Protein AF-0000000084353287 (afdb_homodimer)

pLDDT: mean 93.61, std 6.9, range [62.97, 98.81]

Foldseek 3Di:
DAPLLVVVVLLVLLVVLQLVQQQPDDLCQQQAFDPPDPQGGVLSLLLVLLQLLQCLQVCQAVVHDRPRDDSVVDRGSVVSVVSVVVSNVSVVVSCVVCVPDQQDWGWGDDDVDPGIDIDGNVRSSVVSSVSVVVSVVVSCVSCVVVPDHGDDSPRDDPVRSVVVD/DAPLLVVVVLLVLLVVLQLVQQQPDDLCQQQAFDPPDPQGGVLSLLLVLLQLLQCLQVCQAVVHDRPRDDSVVDRGSVVSVVSVVVSNVSVVVSCVVCVPDQQDWGWGDDDVDPGIDIDGNVRSSVVSSVSVVVSVVVSCVSCVVVPDHGDDSPRDDPVRSVVVD

Structure (mmCIF, N/CA/C/O backbone):
data_AF-000000008435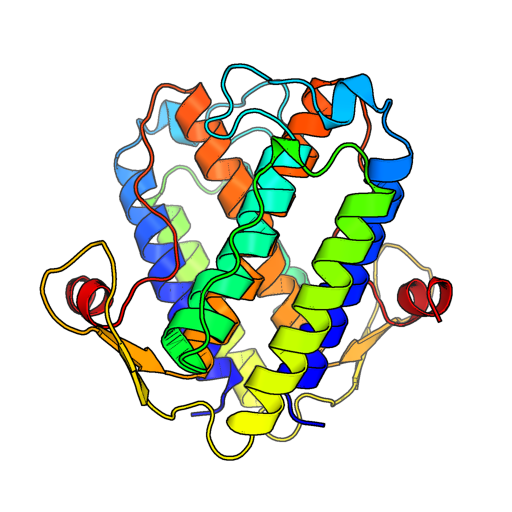3287-model_v1
#
loop_
_entity.id
_entity.type
_entity.pdbx_description
1 polymer 'Uncharacterized damage-inducible protein DinB (Forms a four-helix bundle)'
#
loop_
_atom_site.group_PDB
_atom_site.id
_atom_site.type_symbol
_atom_site.label_atom_id
_atom_site.label_alt_id
_atom_site.label_comp_id
_atom_site.label_asym_id
_atom_site.label_entity_id
_atom_site.label_seq_id
_atom_site.pdbx_PDB_ins_code
_atom_site.Cartn_x
_atom_site.Cartn_y
_atom_site.Cartn_z
_atom_site.occupancy
_atom_site.B_iso_or_equiv
_atom_site.auth_seq_id
_atom_site.auth_comp_id
_atom_site.auth_asym_id
_atom_site.auth_atom_id
_atom_site.pdbx_PDB_model_num
ATOM 1 N N . MET A 1 1 ? -18.188 -10.188 -10.68 1 81.06 1 MET A N 1
ATOM 2 C CA . MET A 1 1 ? -16.844 -10.148 -10.109 1 81.06 1 MET A CA 1
ATOM 3 C C . MET A 1 1 ? -16.875 -9.68 -8.656 1 81.06 1 MET A C 1
ATOM 5 O O . MET A 1 1 ? -17.578 -8.727 -8.328 1 81.06 1 MET A O 1
ATOM 9 N N . SER A 1 2 ? -16.141 -10.43 -7.891 1 92.69 2 SER A N 1
ATOM 10 C CA . SER A 1 2 ? -16.156 -10.094 -6.473 1 92.69 2 SER A CA 1
ATOM 11 C C . SER A 1 2 ? -15.453 -8.766 -6.215 1 92.69 2 SER A C 1
ATOM 13 O O . SER A 1 2 ? -14.719 -8.266 -7.07 1 92.69 2 SER A O 1
ATOM 15 N N . VAL A 1 3 ? -15.703 -8.148 -5.145 1 96.06 3 VAL A N 1
ATOM 16 C CA . VAL A 1 3 ? -15.133 -6.859 -4.758 1 96.06 3 VAL A CA 1
ATOM 17 C C . VAL A 1 3 ? -13.609 -6.953 -4.727 1 96.06 3 VAL A C 1
ATOM 19 O O . VAL A 1 3 ? -12.914 -6.035 -5.164 1 96.06 3 VAL A O 1
ATOM 22 N N . LEU A 1 4 ? -13.047 -8.055 -4.258 1 98.19 4 LEU A N 1
ATOM 23 C CA . LEU A 1 4 ? -11.594 -8.195 -4.16 1 98.19 4 LEU A CA 1
ATOM 24 C C . LEU A 1 4 ? -10.977 -8.367 -5.543 1 98.19 4 LEU A C 1
ATOM 26 O O . LEU A 1 4 ? -9.859 -7.906 -5.789 1 98.19 4 LEU A O 1
ATOM 30 N N . LYS A 1 5 ? -11.664 -9.062 -6.438 1 97.75 5 LYS A N 1
ATOM 31 C CA . LYS A 1 5 ? -11.172 -9.18 -7.805 1 97.75 5 LYS A CA 1
ATOM 32 C C . LYS A 1 5 ? -11.133 -7.816 -8.492 1 97.75 5 LYS A C 1
ATOM 34 O O . LYS A 1 5 ? -10.18 -7.504 -9.211 1 97.75 5 LYS A O 1
ATOM 39 N N . GLN A 1 6 ? -12.172 -7.043 -8.266 1 97.19 6 GLN A N 1
ATOM 40 C CA . GLN A 1 6 ? -12.195 -5.691 -8.82 1 97.19 6 GLN A CA 1
ATOM 41 C C . GLN A 1 6 ? -11.086 -4.832 -8.234 1 97.19 6 GLN A C 1
ATOM 43 O O . GLN A 1 6 ? -10.453 -4.047 -8.945 1 97.19 6 GLN A O 1
ATOM 48 N N . GLN A 1 7 ? -10.867 -4.965 -6.973 1 98.38 7 GLN A N 1
ATOM 49 C CA . GLN A 1 7 ? -9.805 -4.215 -6.316 1 98.38 7 GLN A CA 1
ATOM 50 C C . GLN A 1 7 ? -8.438 -4.605 -6.871 1 98.38 7 GLN A C 1
ATOM 52 O O . GLN A 1 7 ? -7.594 -3.738 -7.125 1 98.38 7 GLN A O 1
ATOM 57 N N . TYR A 1 8 ? -8.219 -5.906 -7.062 1 98.56 8 TYR A N 1
ATOM 58 C CA . TYR A 1 8 ? -6.934 -6.367 -7.574 1 98.56 8 TYR A CA 1
ATOM 59 C C . TYR A 1 8 ? -6.688 -5.848 -8.984 1 98.56 8 TYR A C 1
ATOM 61 O O . TYR A 1 8 ? -5.551 -5.559 -9.359 1 98.56 8 TYR A O 1
ATOM 69 N N . ARG A 1 9 ? -7.773 -5.719 -9.742 1 96.94 9 ARG A N 1
ATOM 70 C CA . ARG A 1 9 ? -7.633 -5.152 -11.078 1 96.94 9 ARG A CA 1
ATOM 71 C C . ARG A 1 9 ? -7.031 -3.752 -11.016 1 96.94 9 ARG A C 1
ATOM 73 O O . ARG A 1 9 ? -6.172 -3.406 -11.828 1 96.94 9 ARG A O 1
ATOM 80 N N . LEU A 1 10 ? -7.449 -2.945 -10.078 1 97.69 10 LEU A N 1
ATOM 81 C CA . LEU A 1 10 ? -6.891 -1.611 -9.891 1 97.69 10 LEU A CA 1
ATOM 82 C C . LEU A 1 10 ? -5.406 -1.687 -9.555 1 97.69 10 LEU A C 1
ATOM 84 O O . LEU A 1 10 ? -4.609 -0.896 -10.062 1 97.69 10 LEU A O 1
ATOM 88 N N . VAL A 1 11 ? -5.012 -2.635 -8.688 1 98.31 11 VAL A N 1
ATOM 89 C CA . VAL A 1 11 ? -3.6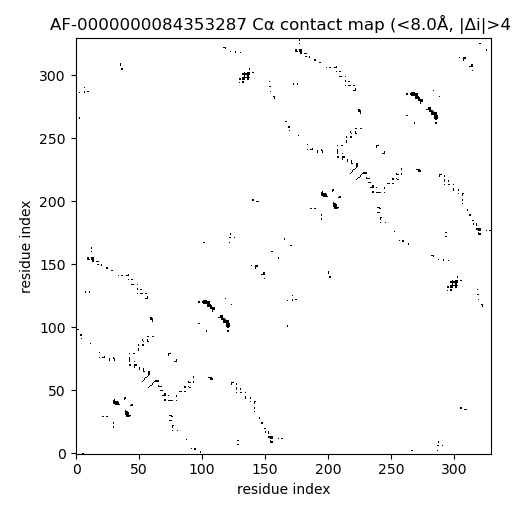21 -2.85 -8.305 1 98.31 11 VAL A CA 1
ATOM 90 C C . VAL A 1 11 ? -2.793 -3.207 -9.539 1 98.31 11 VAL A C 1
ATOM 92 O O . VAL A 1 11 ? -1.693 -2.68 -9.727 1 98.31 11 VAL A O 1
ATOM 95 N N . ARG A 1 12 ? -3.369 -4.055 -10.406 1 97.5 12 ARG A N 1
ATOM 96 C CA . ARG A 1 12 ? -2.666 -4.512 -11.602 1 97.5 12 ARG A CA 1
ATOM 97 C C . ARG A 1 12 ? -2.371 -3.348 -12.539 1 97.5 12 ARG A C 1
ATOM 99 O O . ARG A 1 12 ? -1.277 -3.258 -13.102 1 97.5 12 ARG A O 1
ATOM 106 N N . TYR A 1 13 ? -3.312 -2.475 -12.695 1 96.94 13 TYR A N 1
ATOM 107 C CA . TYR A 1 13 ? -3.113 -1.327 -13.578 1 96.94 13 TYR A CA 1
ATOM 108 C C . TYR A 1 13 ? -2.031 -0.404 -13.031 1 96.94 13 TYR A C 1
ATOM 110 O O . TYR A 1 13 ? -1.216 0.124 -13.789 1 96.94 13 TYR A O 1
ATOM 118 N N . THR A 1 14 ? -2.057 -0.194 -11.75 1 96.88 14 THR A N 1
ATOM 119 C CA . THR A 1 14 ? -1.048 0.652 -11.125 1 96.88 14 THR A CA 1
ATOM 120 C C . THR A 1 14 ? 0.338 0.025 -11.25 1 96.88 14 THR A C 1
ATOM 122 O O . THR A 1 14 ? 1.318 0.722 -11.523 1 96.88 14 THR A O 1
ATOM 125 N N . ARG A 1 15 ? 0.396 -1.31 -11.055 1 97.69 15 ARG A N 1
ATOM 126 C CA . ARG A 1 15 ? 1.657 -2.02 -11.234 1 97.69 15 ARG A CA 1
ATOM 127 C C . ARG A 1 15 ? 2.18 -1.848 -12.656 1 97.69 15 ARG A C 1
ATOM 129 O O . ARG A 1 15 ? 3.381 -1.665 -12.867 1 97.69 15 ARG A O 1
ATOM 136 N N . GLU A 1 16 ? 1.267 -1.954 -13.609 1 96.31 16 GLU A N 1
ATOM 137 C CA . GLU A 1 16 ? 1.672 -1.792 -15 1 96.31 16 GLU A CA 1
ATOM 138 C C . GLU A 1 16 ? 2.256 -0.403 -15.25 1 96.31 16 GLU A C 1
ATOM 140 O O . GLU A 1 16 ? 3.219 -0.253 -16 1 96.31 16 GLU A O 1
ATOM 145 N N . ASN A 1 17 ? 1.649 0.594 -14.664 1 96.25 17 ASN A N 1
ATOM 146 C CA . ASN A 1 17 ? 2.174 1.952 -14.758 1 96.25 17 ASN A CA 1
ATOM 147 C C . ASN A 1 17 ? 3.596 2.041 -14.203 1 96.25 17 ASN A C 1
ATOM 149 O O . ASN A 1 17 ? 4.465 2.664 -14.82 1 96.25 17 ASN A O 1
ATOM 153 N N . LEU A 1 18 ? 3.865 1.412 -13.078 1 97.62 18 LEU A N 1
ATOM 154 C CA . LEU A 1 18 ? 5.199 1.393 -12.484 1 97.62 18 LEU A CA 1
ATOM 155 C C . LEU A 1 18 ? 6.176 0.626 -13.367 1 97.62 18 LEU A C 1
ATOM 157 O O . LEU A 1 18 ? 7.312 1.058 -13.562 1 97.62 18 LEU A O 1
ATOM 161 N N . LEU A 1 19 ? 5.734 -0.526 -13.852 1 97.56 19 LEU A N 1
ATOM 162 C CA . LEU A 1 19 ? 6.586 -1.326 -14.719 1 97.56 19 LEU A CA 1
ATOM 163 C C . LEU A 1 19 ? 6.953 -0.554 -15.984 1 97.56 19 LEU A C 1
ATOM 165 O O . LEU A 1 19 ? 8.102 -0.592 -16.422 1 97.56 19 LEU A O 1
ATOM 169 N N . SER A 1 20 ? 5.973 0.156 -16.547 1 96.12 20 SER A N 1
ATOM 170 C CA . SER A 1 20 ? 6.227 0.986 -17.719 1 96.12 20 SER A CA 1
ATOM 171 C C . SER A 1 20 ? 7.262 2.062 -17.422 1 96.12 20 SER A C 1
ATOM 173 O O . SER A 1 20 ? 8.141 2.334 -18.25 1 96.12 20 SER A O 1
ATOM 175 N N . PHE A 1 21 ? 7.191 2.635 -16.328 1 97.31 21 PHE A N 1
ATOM 176 C CA . PHE A 1 21 ? 8.203 3.592 -15.906 1 97.31 21 PHE A CA 1
ATOM 177 C C . PHE A 1 21 ? 9.57 2.92 -15.781 1 97.31 21 PHE A C 1
ATOM 179 O O . PHE A 1 21 ? 10.57 3.439 -16.266 1 97.31 21 PHE A O 1
ATOM 186 N N . CYS A 1 22 ? 9.656 1.739 -15.133 1 97.81 22 CYS A N 1
ATOM 187 C CA . CYS A 1 22 ? 10.906 1.036 -14.898 1 97.81 22 CYS A CA 1
ATOM 188 C C . CYS A 1 22 ? 11.555 0.629 -16.219 1 97.81 22 CYS A C 1
ATOM 190 O O . CYS A 1 22 ? 12.773 0.47 -16.297 1 97.81 22 CYS A O 1
ATOM 192 N N . GLU A 1 23 ? 10.734 0.475 -17.266 1 97 23 GLU A N 1
ATOM 193 C CA . GLU A 1 23 ? 11.25 0.141 -18.578 1 97 23 GLU A CA 1
ATOM 194 C C . GLU A 1 23 ? 12.117 1.268 -19.141 1 97 23 GLU A C 1
ATOM 196 O O . GLU A 1 23 ? 12.938 1.046 -20.031 1 97 23 GLU A O 1
ATOM 201 N N . GLN A 1 24 ? 11.891 2.436 -18.594 1 96.75 24 GLN A N 1
ATOM 202 C CA . GLN A 1 24 ? 12.648 3.594 -19.062 1 96.75 24 GLN A CA 1
ATOM 203 C C . GLN A 1 24 ? 13.984 3.703 -18.344 1 96.75 24 GLN A C 1
ATOM 205 O O . GLN A 1 24 ? 14.844 4.5 -18.734 1 96.75 24 GLN A O 1
ATOM 210 N N . LEU A 1 25 ? 14.203 2.939 -17.328 1 97.44 25 LEU A N 1
ATOM 211 C CA . LEU A 1 25 ? 15.477 2.918 -16.625 1 97.44 25 LEU A CA 1
ATOM 212 C C . LEU A 1 25 ? 16.531 2.154 -17.422 1 97.44 25 LEU A C 1
ATOM 214 O O . LEU A 1 25 ? 16.203 1.17 -18.094 1 97.44 25 LEU A O 1
ATOM 218 N N . ALA A 1 26 ? 17.797 2.613 -17.281 1 97.56 26 ALA A N 1
ATOM 219 C CA . ALA A 1 26 ? 18.875 1.744 -17.766 1 97.56 26 ALA A CA 1
ATOM 220 C C . ALA A 1 26 ? 18.875 0.409 -17.031 1 97.56 26 ALA A C 1
ATOM 222 O O . ALA A 1 26 ? 18.625 0.363 -15.812 1 97.56 26 ALA A O 1
ATOM 223 N N . THR A 1 27 ? 19.047 -0.636 -17.781 1 95.88 27 THR A N 1
ATOM 224 C CA . THR A 1 27 ? 19.047 -1.968 -17.188 1 95.88 27 THR A CA 1
ATOM 225 C C . THR A 1 27 ? 20 -2.037 -16 1 95.88 27 THR A C 1
ATOM 227 O O . THR A 1 27 ? 19.688 -2.674 -14.992 1 95.88 27 THR A O 1
ATOM 230 N N . GLU A 1 28 ? 21.172 -1.405 -16.109 1 96.25 28 GLU A N 1
ATOM 231 C CA . GLU A 1 28 ? 22.156 -1.384 -15.047 1 96.25 28 GLU A CA 1
ATOM 232 C C . GLU A 1 28 ? 21.625 -0.696 -13.797 1 96.25 28 GLU A C 1
ATOM 234 O O . GLU A 1 28 ? 21.938 -1.097 -12.68 1 96.25 28 GLU A O 1
ATOM 239 N N . ASP A 1 29 ? 20.781 0.279 -13.961 1 97 29 ASP A N 1
ATOM 240 C CA . ASP A 1 29 ? 20.203 1.002 -12.836 1 97 29 ASP A CA 1
ATOM 241 C C . ASP A 1 29 ? 19.094 0.194 -12.18 1 97 29 ASP A C 1
ATOM 243 O O . ASP A 1 29 ? 18.922 0.225 -10.961 1 97 29 ASP A O 1
ATOM 247 N N . TYR A 1 30 ? 18.344 -0.544 -13.031 1 97.31 30 TYR A N 1
ATOM 248 C CA . TYR A 1 30 ? 17.266 -1.383 -12.531 1 97.31 30 TYR A CA 1
ATOM 249 C C . TYR A 1 30 ? 17.797 -2.473 -11.609 1 97.31 30 TYR A C 1
ATOM 251 O O . TYR A 1 30 ? 17.141 -2.854 -10.641 1 97.31 30 TYR A O 1
ATOM 259 N N . THR A 1 31 ? 19.031 -2.949 -11.867 1 95.75 31 THR A N 1
ATOM 260 C CA . THR A 1 31 ? 19.594 -4.062 -11.109 1 95.75 31 THR A CA 1
ATOM 261 C C . THR A 1 31 ? 20.688 -3.576 -10.156 1 95.75 31 THR A C 1
ATOM 263 O O . THR A 1 31 ? 21.297 -4.375 -9.445 1 95.75 31 THR A O 1
ATOM 266 N N . ARG A 1 32 ? 20.938 -2.285 -10.102 1 94.19 32 ARG A N 1
ATOM 267 C CA . ARG A 1 32 ? 22.031 -1.713 -9.312 1 94.19 32 ARG A CA 1
ATOM 268 C C . ARG A 1 32 ? 21.688 -1.729 -7.824 1 94.19 32 ARG A C 1
ATOM 270 O O . ARG A 1 32 ? 20.625 -1.263 -7.422 1 94.19 32 ARG A O 1
ATOM 277 N N . GLU A 1 33 ? 22.578 -2.287 -7.078 1 92.31 33 GLU A N 1
ATOM 278 C CA . GLU A 1 33 ? 22.406 -2.234 -5.633 1 92.31 33 GLU A CA 1
ATOM 279 C C . GLU A 1 33 ? 22.672 -0.832 -5.094 1 92.31 33 GLU A C 1
ATOM 281 O O . GLU A 1 33 ? 23.672 -0.2 -5.457 1 92.31 33 GLU A O 1
ATOM 286 N N . LEU A 1 34 ? 21.734 -0.314 -4.363 1 87.81 34 LEU A N 1
ATOM 287 C CA . LEU A 1 34 ? 21.875 0.995 -3.734 1 87.81 34 LEU A CA 1
ATOM 288 C C . LEU A 1 34 ? 22.078 0.857 -2.23 1 87.81 34 LEU A C 1
ATOM 290 O O . LEU A 1 34 ? 21.406 0.043 -1.582 1 87.81 34 LEU A O 1
ATOM 294 N N . ASN A 1 35 ? 23.031 1.51 -1.733 1 76.81 35 ASN A N 1
ATOM 295 C CA . ASN A 1 35 ? 23.297 1.511 -0.299 1 76.81 35 ASN A CA 1
ATOM 296 C C . ASN A 1 35 ? 22.25 2.328 0.464 1 76.81 35 ASN A C 1
ATOM 298 O O . ASN A 1 35 ? 21.734 3.316 -0.054 1 76.81 35 ASN A O 1
ATOM 302 N N . GLY A 1 36 ? 21.953 1.914 1.579 1 68.25 36 GLY A N 1
ATOM 303 C CA . GLY A 1 36 ? 21.078 2.689 2.439 1 68.25 36 GLY A CA 1
ATOM 304 C C . GLY A 1 36 ? 19.625 2.254 2.359 1 68.25 36 GLY A C 1
ATOM 305 O O . GLY A 1 36 ? 18.781 2.74 3.115 1 68.25 36 GLY A O 1
ATOM 306 N N . PHE A 1 37 ? 19.531 1.404 1.281 1 69.44 37 PHE A N 1
ATOM 307 C CA . PHE A 1 37 ? 18.188 0.845 1.198 1 69.44 37 PHE A CA 1
ATOM 308 C C . PHE A 1 37 ? 18.188 -0.612 1.644 1 69.44 37 PHE A C 1
ATOM 310 O O . PHE A 1 37 ? 19.203 -1.296 1.567 1 69.44 37 PHE A O 1
ATOM 317 N N . GLY A 1 38 ? 17.656 -1.049 2.576 1 63.59 38 GLY A N 1
ATOM 318 C CA . GLY A 1 38 ? 17.547 -2.385 3.137 1 63.59 38 GLY A CA 1
ATOM 319 C C . GLY A 1 38 ? 17.203 -3.441 2.102 1 63.59 38 GLY A C 1
ATOM 320 O O . GLY A 1 38 ? 17.219 -4.637 2.4 1 63.59 38 GLY A O 1
ATOM 321 N N . TRP A 1 39 ? 17.141 -3.057 0.802 1 72.38 39 TRP A N 1
ATOM 322 C CA . TRP A 1 39 ? 16.578 -4.07 -0.078 1 72.38 39 TRP A CA 1
ATOM 323 C C . TRP A 1 39 ? 17.453 -4.289 -1.303 1 72.38 39 TRP A C 1
ATOM 325 O O . TRP A 1 39 ? 17.125 -5.09 -2.182 1 72.38 39 TRP A O 1
ATOM 335 N N . GLY A 1 40 ? 18.547 -3.602 -1.367 1 86.88 40 GLY A N 1
ATOM 336 C CA . GLY A 1 40 ? 19.469 -3.812 -2.471 1 86.88 40 GLY A CA 1
ATOM 337 C C . GLY A 1 40 ? 19.141 -2.986 -3.697 1 86.88 40 GLY A C 1
ATOM 338 O O . GLY A 1 40 ? 19.5 -1.81 -3.775 1 86.88 40 GLY A O 1
ATOM 339 N N . SER A 1 41 ? 18.297 -3.596 -4.707 1 94.69 41 SER A N 1
ATOM 340 C CA . SER A 1 41 ? 18.016 -2.938 -5.977 1 94.69 41 SER A CA 1
ATOM 341 C C . SER A 1 41 ? 16.516 -2.875 -6.234 1 94.69 41 SER A C 1
ATOM 343 O O . SER A 1 41 ? 15.727 -3.533 -5.543 1 94.69 41 SER A O 1
ATOM 345 N N . ILE A 1 42 ? 16.172 -2.061 -7.211 1 96.69 42 ILE A N 1
ATOM 346 C CA . ILE A 1 42 ? 14.781 -1.996 -7.629 1 96.69 42 ILE A CA 1
ATOM 347 C C . ILE A 1 42 ? 14.305 -3.381 -8.062 1 96.69 42 ILE A C 1
ATOM 349 O O . ILE A 1 42 ? 13.234 -3.834 -7.656 1 96.69 42 ILE A O 1
ATOM 353 N N . ARG A 1 43 ? 15.133 -4.078 -8.828 1 97.38 43 ARG A N 1
ATOM 354 C CA . ARG A 1 43 ? 14.812 -5.43 -9.273 1 97.38 43 ARG A CA 1
ATOM 355 C C . ARG A 1 43 ? 14.617 -6.363 -8.086 1 97.38 43 ARG A C 1
ATOM 357 O O . ARG A 1 43 ? 13.656 -7.137 -8.047 1 97.38 43 ARG A O 1
ATOM 364 N N . THR A 1 44 ? 15.477 -6.297 -7.148 1 96.25 44 THR A N 1
ATOM 365 C CA . THR A 1 44 ? 15.391 -7.176 -5.988 1 96.25 44 THR A CA 1
ATOM 366 C C . THR A 1 44 ? 14.109 -6.902 -5.195 1 96.25 44 THR A C 1
ATOM 368 O O . THR A 1 44 ? 13.469 -7.832 -4.703 1 96.25 44 THR A O 1
ATOM 371 N N . LEU A 1 45 ? 13.773 -5.703 -5.121 1 96.06 45 LEU A N 1
ATOM 372 C CA . LEU A 1 45 ? 12.547 -5.332 -4.422 1 96.06 45 LEU A CA 1
ATOM 373 C C . LEU A 1 45 ? 11.32 -5.848 -5.164 1 96.06 45 LEU A C 1
ATOM 375 O O . LEU A 1 45 ? 10.375 -6.348 -4.547 1 96.06 45 LEU A O 1
ATOM 379 N N . HIS A 1 46 ? 11.297 -5.695 -6.496 1 97.69 46 HIS A N 1
ATOM 380 C CA . HIS A 1 46 ? 10.211 -6.25 -7.301 1 97.69 46 HIS A CA 1
ATOM 381 C C . HIS A 1 46 ? 10.07 -7.75 -7.082 1 97.69 46 HIS A C 1
ATOM 383 O O . HIS A 1 46 ? 8.961 -8.266 -6.949 1 97.69 46 HIS A O 1
ATOM 389 N N . VAL A 1 47 ? 11.18 -8.414 -7.074 1 97.12 47 VAL A N 1
ATOM 390 C CA . VAL A 1 47 ? 11.172 -9.852 -6.859 1 97.12 47 VAL A CA 1
ATOM 391 C C . VAL A 1 47 ? 10.602 -10.172 -5.477 1 97.12 47 VAL A C 1
ATOM 393 O O . VAL A 1 47 ? 9.828 -11.109 -5.312 1 97.12 47 VAL A O 1
ATOM 396 N N . HIS A 1 48 ? 11.039 -9.398 -4.508 1 96.5 48 HIS A N 1
ATOM 397 C CA . HIS A 1 48 ? 10.539 -9.57 -3.146 1 96.5 48 HIS A CA 1
ATOM 398 C C . HIS A 1 48 ? 9.023 -9.445 -3.096 1 96.5 48 HIS A C 1
ATOM 400 O O . HIS A 1 48 ? 8.352 -10.234 -2.418 1 96.5 48 HIS A O 1
ATOM 406 N N . VAL A 1 49 ? 8.477 -8.5 -3.777 1 97.56 49 VAL A N 1
ATOM 407 C CA . VAL A 1 49 ? 7.031 -8.297 -3.824 1 97.56 49 VAL A CA 1
ATOM 408 C C . VAL A 1 49 ? 6.359 -9.508 -4.461 1 97.56 49 VAL A C 1
ATOM 410 O O . VAL A 1 49 ? 5.375 -10.031 -3.932 1 97.56 49 VAL A O 1
ATOM 413 N N . ALA A 1 50 ? 6.883 -9.93 -5.633 1 97.31 50 ALA A N 1
ATOM 414 C CA . ALA A 1 50 ? 6.32 -11.102 -6.305 1 97.31 50 ALA A CA 1
ATOM 415 C C . ALA A 1 50 ? 6.367 -12.328 -5.402 1 97.31 50 ALA A C 1
ATOM 417 O O . ALA A 1 50 ? 5.406 -13.102 -5.34 1 97.31 50 ALA A O 1
ATOM 418 N N . ASP A 1 51 ? 7.453 -12.461 -4.73 1 96.06 51 ASP A N 1
ATOM 419 C CA . ASP A 1 51 ? 7.625 -13.602 -3.836 1 96.06 51 ASP A CA 1
ATOM 420 C C . ASP A 1 51 ? 6.637 -13.539 -2.672 1 96.06 51 ASP A C 1
ATOM 422 O O . ASP A 1 51 ? 6.188 -14.57 -2.178 1 96.06 51 ASP A O 1
ATOM 426 N N . CYS A 1 52 ? 6.348 -12.391 -2.189 1 96.75 52 CYS A N 1
ATOM 427 C CA . CYS A 1 52 ? 5.375 -12.234 -1.114 1 96.75 52 CYS A CA 1
ATOM 428 C C . CYS A 1 52 ? 4.016 -12.789 -1.521 1 96.75 52 CYS A C 1
ATOM 430 O O . CYS A 1 52 ? 3.369 -13.492 -0.739 1 96.75 52 CYS A O 1
ATOM 432 N N . TYR A 1 53 ? 3.566 -12.484 -2.756 1 97.69 53 TYR A N 1
ATOM 433 C CA . TYR A 1 53 ? 2.326 -13.07 -3.254 1 97.69 53 TYR A CA 1
ATOM 434 C C . TYR A 1 53 ? 2.398 -14.594 -3.248 1 97.69 53 TYR A C 1
ATOM 436 O O . TYR A 1 53 ? 1.46 -15.266 -2.811 1 97.69 53 TYR A O 1
ATOM 444 N N . GLN A 1 54 ? 3.537 -15.133 -3.727 1 96.44 54 GLN A N 1
ATOM 445 C CA . GLN A 1 54 ? 3.701 -16.578 -3.82 1 96.44 54 GLN A CA 1
ATOM 446 C C . GLN A 1 54 ? 3.695 -17.219 -2.438 1 96.44 54 GLN A C 1
ATOM 448 O O . GLN A 1 54 ? 3.023 -18.234 -2.223 1 96.44 54 GLN A O 1
ATOM 453 N N . ALA A 1 55 ? 4.41 -16.641 -1.529 1 95.81 55 ALA A N 1
ATOM 454 C CA . ALA A 1 55 ? 4.543 -17.203 -0.185 1 95.81 55 ALA A CA 1
ATOM 455 C C . ALA A 1 55 ? 3.189 -17.266 0.518 1 95.81 55 ALA A C 1
ATOM 457 O O . ALA A 1 55 ? 2.846 -18.281 1.126 1 95.81 55 ALA A O 1
ATOM 458 N N . TRP A 1 56 ? 2.393 -16.234 0.389 1 97.06 56 TRP A N 1
ATOM 459 C CA . TRP A 1 56 ? 1.178 -16.141 1.193 1 97.06 56 TRP A CA 1
ATOM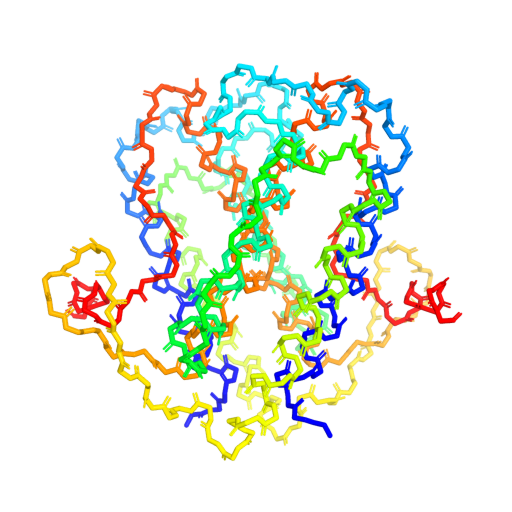 460 C C . TRP A 1 56 ? -0.005 -16.781 0.468 1 97.06 56 TRP A C 1
ATOM 462 O O . TRP A 1 56 ? -0.776 -17.531 1.066 1 97.06 56 TRP A O 1
ATOM 472 N N . LEU A 1 57 ? -0.157 -16.5 -0.843 1 97.75 57 LEU A N 1
ATOM 473 C CA . LEU A 1 57 ? -1.354 -16.969 -1.54 1 97.75 57 LEU A CA 1
ATOM 474 C C . LEU A 1 57 ? -1.165 -18.375 -2.074 1 97.75 57 LEU A C 1
ATOM 476 O O . LEU A 1 57 ? -2.078 -19.203 -1.995 1 97.75 57 LEU A O 1
ATOM 480 N N . ALA A 1 58 ? -0.009 -18.672 -2.648 1 96.81 58 ALA A N 1
ATOM 481 C CA . ALA A 1 58 ? 0.232 -20.016 -3.186 1 96.81 58 ALA A CA 1
ATOM 482 C C . ALA A 1 58 ? 0.571 -21 -2.07 1 96.81 58 ALA A C 1
ATOM 484 O O . ALA A 1 58 ? -0.149 -21.984 -1.857 1 96.81 58 ALA A O 1
ATOM 485 N N . HIS A 1 59 ? 1.598 -20.656 -1.276 1 95.81 59 HIS A N 1
ATOM 486 C CA . HIS A 1 59 ? 2.115 -21.625 -0.31 1 95.81 59 HIS A CA 1
ATOM 487 C C . HIS A 1 59 ? 1.231 -21.688 0.931 1 95.81 59 HIS A C 1
ATOM 489 O O . HIS A 1 59 ? 0.768 -22.766 1.312 1 95.81 59 HIS A O 1
ATOM 495 N N . PHE A 1 60 ? 1.015 -20.625 1.574 1 96.75 60 PHE A N 1
ATOM 496 C CA . PHE A 1 60 ? 0.261 -20.609 2.822 1 96.75 60 PHE A CA 1
ATOM 497 C C . PHE A 1 60 ? -1.198 -20.969 2.578 1 96.75 60 PHE A C 1
ATOM 499 O O . PHE A 1 60 ? -1.75 -21.828 3.268 1 96.75 60 PHE A O 1
ATOM 506 N N . ALA A 1 61 ? -1.855 -20.391 1.585 1 97.5 61 ALA A N 1
ATOM 507 C CA . ALA A 1 61 ? -3.305 -20.5 1.438 1 97.5 61 ALA A CA 1
ATOM 508 C C . ALA A 1 61 ? -3.68 -21.719 0.591 1 97.5 61 ALA A C 1
ATOM 510 O O . ALA A 1 61 ? -4.461 -22.562 1.022 1 97.5 61 ALA A O 1
ATOM 511 N N . LEU A 1 62 ? -3.131 -21.812 -0.646 1 97.25 62 LEU A N 1
ATOM 512 C CA . LEU A 1 62 ? -3.547 -22.828 -1.596 1 97.25 62 LEU A CA 1
ATOM 513 C C . LEU A 1 62 ? -2.756 -24.125 -1.385 1 97.25 62 LEU A C 1
ATOM 515 O O . LEU A 1 62 ? -3.018 -25.125 -2.043 1 97.25 62 LEU A O 1
ATOM 519 N N . LYS A 1 63 ? -1.762 -24.141 -0.512 1 96.12 63 LYS A N 1
ATOM 520 C CA . LYS A 1 63 ? -0.953 -25.281 -0.124 1 96.12 63 LYS A CA 1
ATOM 521 C C . LYS A 1 63 ? -0.155 -25.828 -1.31 1 96.12 63 LYS A C 1
ATOM 523 O O . LYS A 1 63 ? 0.026 -27.031 -1.446 1 96.12 63 LYS A O 1
ATOM 528 N N . LYS A 1 64 ? 0.247 -24.844 -2.148 1 94.62 64 LYS A N 1
ATOM 529 C CA . LYS A 1 64 ? 1.103 -25.203 -3.277 1 94.62 64 LYS A CA 1
ATOM 530 C C . LYS A 1 64 ? 2.576 -25.031 -2.924 1 94.62 64 LYS A C 1
ATOM 532 O O . LYS A 1 64 ? 2.916 -24.297 -1.983 1 94.62 64 LYS A O 1
ATOM 537 N N . ASP A 1 65 ? 3.408 -25.734 -3.592 1 88.25 65 ASP A N 1
ATOM 538 C CA . ASP A 1 65 ? 4.844 -25.562 -3.391 1 88.25 65 ASP A CA 1
ATOM 539 C C . ASP A 1 65 ? 5.289 -24.156 -3.795 1 88.25 65 ASP A C 1
ATOM 541 O O . ASP A 1 65 ? 4.781 -23.594 -4.766 1 88.25 65 ASP A O 1
ATOM 545 N N . ARG A 1 66 ? 6.07 -23.609 -2.939 1 77 66 ARG A N 1
ATOM 546 C CA . ARG A 1 66 ? 6.605 -22.281 -3.238 1 77 66 ARG A CA 1
ATOM 547 C C . ARG A 1 66 ? 7.711 -22.375 -4.285 1 77 66 ARG A C 1
ATOM 549 O O . ARG A 1 66 ? 8.68 -23.109 -4.117 1 77 66 ARG A O 1
ATOM 556 N N . ASP A 1 67 ? 7.449 -21.812 -5.383 1 78.06 67 ASP A N 1
ATOM 557 C CA . ASP A 1 67 ? 8.508 -21.625 -6.371 1 78.06 67 ASP A CA 1
ATOM 558 C C . ASP A 1 67 ? 9.172 -20.266 -6.219 1 78.06 67 ASP A C 1
ATOM 560 O O . ASP A 1 67 ? 8.797 -19.297 -6.895 1 78.06 67 ASP A O 1
ATOM 564 N N . ARG A 1 68 ? 10.117 -20.203 -5.344 1 83.69 68 ARG A N 1
ATOM 565 C CA . ARG A 1 68 ? 10.75 -18.906 -5.066 1 83.69 68 ARG A CA 1
ATOM 566 C C . ARG A 1 68 ? 11.617 -18.469 -6.242 1 83.69 68 ARG A C 1
ATOM 568 O O . ARG A 1 68 ? 12.445 -19.234 -6.734 1 83.69 68 ARG A O 1
ATOM 575 N N . VAL A 1 69 ? 11.281 -17.297 -6.629 1 88.44 69 VAL A N 1
ATOM 576 C CA . VAL A 1 69 ? 12.102 -16.703 -7.684 1 88.44 69 VAL A CA 1
ATOM 577 C C . VAL A 1 69 ? 13.336 -16.031 -7.074 1 88.44 69 VAL A C 1
ATOM 579 O O . VAL A 1 69 ? 13.219 -15.25 -6.129 1 88.44 69 VAL A O 1
ATOM 582 N N . LYS A 1 70 ? 14.508 -16.422 -7.551 1 90.5 70 LYS A N 1
ATOM 583 C CA . LYS A 1 70 ? 15.734 -15.742 -7.148 1 90.5 70 LYS A CA 1
ATOM 584 C C . LYS A 1 70 ? 15.914 -14.43 -7.906 1 90.5 70 LYS A C 1
ATOM 586 O O . LYS A 1 70 ? 15.789 -14.391 -9.133 1 90.5 70 LYS A O 1
ATOM 591 N N . PRO A 1 71 ? 16.188 -13.367 -7.172 1 92.62 71 PRO A N 1
ATOM 592 C CA . PRO A 1 71 ? 16.328 -12.078 -7.848 1 92.62 71 PRO A CA 1
ATOM 593 C C . PRO A 1 71 ? 17.297 -12.141 -9.031 1 92.62 71 PRO A C 1
ATOM 595 O O . PRO A 1 71 ? 17.047 -11.508 -10.062 1 92.62 71 PRO A O 1
ATOM 598 N N . GLU A 1 72 ? 18.312 -12.969 -8.922 1 91.19 72 GLU A N 1
ATOM 599 C CA . GLU A 1 72 ? 19.359 -13.023 -9.93 1 91.19 72 GLU A CA 1
ATOM 600 C C . GLU A 1 72 ? 18.844 -13.617 -11.234 1 91.19 72 GLU A C 1
ATOM 602 O O . GLU A 1 72 ? 19.484 -13.484 -12.281 1 91.19 72 GLU A O 1
ATOM 607 N N . THR A 1 73 ? 17.719 -14.25 -11.172 1 93.56 73 THR A N 1
ATOM 608 C CA . THR A 1 73 ? 17.172 -14.875 -12.367 1 93.56 73 THR A CA 1
ATOM 609 C C . THR A 1 73 ? 16.375 -13.859 -13.188 1 93.56 73 THR A C 1
ATOM 611 O O . THR A 1 73 ? 16.031 -14.125 -14.344 1 93.56 73 THR A O 1
ATOM 614 N N . ILE A 1 74 ? 16.047 -12.734 -12.648 1 96.75 74 ILE A N 1
ATOM 615 C CA . ILE A 1 74 ? 15.359 -11.656 -13.359 1 96.75 74 ILE A CA 1
ATOM 616 C C . ILE A 1 74 ? 16.359 -10.57 -13.75 1 96.75 74 ILE A C 1
ATOM 618 O O . ILE A 1 74 ? 16.938 -9.914 -12.883 1 96.75 74 ILE A O 1
ATOM 622 N N . GLN A 1 75 ? 16.484 -10.367 -15 1 95 75 GLN A N 1
ATOM 623 C CA . GLN A 1 75 ? 17.578 -9.508 -15.43 1 95 75 GLN A CA 1
ATOM 624 C C . GLN A 1 75 ? 17.047 -8.156 -15.93 1 95 75 GLN A C 1
ATOM 626 O O . GLN A 1 75 ? 17.828 -7.211 -16.094 1 95 75 GLN A O 1
ATOM 631 N N . ASN A 1 76 ? 15.805 -8.102 -16.266 1 96.81 76 ASN A N 1
ATOM 632 C CA . ASN A 1 76 ? 15.234 -6.879 -16.828 1 96.81 76 ASN A CA 1
ATOM 633 C C . ASN A 1 76 ? 13.742 -6.773 -16.531 1 96.81 76 ASN A C 1
ATOM 635 O O . ASN A 1 76 ? 13.148 -7.699 -15.977 1 96.81 76 ASN A O 1
ATOM 639 N N . VAL A 1 77 ? 13.148 -5.668 -16.922 1 98.12 77 VAL A N 1
ATOM 640 C CA . VAL A 1 77 ? 11.758 -5.363 -16.594 1 98.12 77 VAL A CA 1
ATOM 641 C C . VAL A 1 77 ? 10.82 -6.285 -17.359 1 98.12 77 VAL A C 1
ATOM 643 O O . VAL A 1 77 ? 9.773 -6.68 -16.859 1 98.12 77 VAL A O 1
ATOM 646 N N . ALA A 1 78 ? 11.195 -6.629 -18.594 1 97.62 78 ALA A N 1
ATOM 647 C CA . ALA A 1 78 ? 10.367 -7.543 -19.391 1 97.62 78 ALA A CA 1
ATOM 648 C C . ALA A 1 78 ? 10.188 -8.875 -18.672 1 97.62 78 ALA A C 1
ATOM 650 O O . ALA A 1 78 ? 9.078 -9.406 -18.609 1 97.62 78 ALA A O 1
ATOM 651 N N . GLU A 1 79 ? 11.227 -9.375 -18.141 1 97.75 79 GLU A N 1
ATOM 652 C CA . GLU A 1 79 ? 11.164 -10.625 -17.375 1 97.75 79 GLU A CA 1
ATOM 653 C C . GLU A 1 79 ? 10.359 -10.453 -16.094 1 97.75 79 GLU A C 1
ATOM 655 O O . GLU A 1 79 ? 9.648 -11.367 -15.672 1 97.75 79 GLU A O 1
ATOM 660 N N . MET A 1 80 ? 10.516 -9.312 -15.508 1 98.25 80 MET A N 1
ATOM 661 C CA . MET A 1 80 ? 9.742 -9.016 -14.305 1 98.25 80 MET A CA 1
ATOM 662 C C . MET A 1 80 ? 8.25 -8.992 -14.617 1 98.25 80 MET A C 1
ATOM 664 O O . MET A 1 80 ? 7.438 -9.492 -13.836 1 98.25 80 MET A O 1
ATOM 668 N N . ARG A 1 81 ? 7.898 -8.422 -15.758 1 97.69 81 ARG A N 1
ATOM 669 C CA . ARG A 1 81 ? 6.508 -8.406 -16.203 1 97.69 81 ARG A CA 1
ATOM 670 C C . ARG A 1 81 ? 5.957 -9.82 -16.344 1 97.69 81 ARG A C 1
ATOM 672 O O . ARG A 1 81 ? 4.809 -10.078 -15.977 1 97.69 81 ARG A O 1
ATOM 679 N N . GLU A 1 82 ? 6.742 -10.664 -16.844 1 97.31 82 GLU A N 1
ATOM 680 C CA . GLU A 1 82 ? 6.336 -12.062 -16.969 1 97.31 82 GLU A CA 1
ATOM 681 C C . GLU A 1 82 ? 6.105 -12.688 -15.594 1 97.31 82 GLU A C 1
ATOM 683 O O . GLU A 1 82 ? 5.148 -13.445 -15.406 1 97.31 82 GLU A O 1
ATOM 688 N N . GLN A 1 83 ? 7.016 -12.406 -14.711 1 96.94 83 GLN A N 1
ATOM 689 C CA . GLN A 1 83 ? 6.867 -12.914 -13.352 1 96.94 83 GLN A CA 1
ATOM 690 C C . GLN A 1 83 ? 5.562 -12.43 -12.727 1 96.94 83 GLN A C 1
ATOM 692 O O . GLN A 1 83 ? 4.863 -13.203 -12.07 1 96.94 83 GLN A O 1
ATOM 697 N N . PHE A 1 84 ? 5.168 -11.18 -12.938 1 98.12 84 PHE A N 1
ATOM 698 C CA . PHE A 1 84 ? 3.957 -10.648 -12.328 1 98.12 84 PHE A CA 1
ATOM 699 C C . PHE A 1 84 ? 2.717 -11.141 -13.055 1 98.12 84 PHE A C 1
ATOM 701 O O . PHE A 1 84 ? 1.623 -11.172 -12.492 1 98.12 84 PHE A O 1
ATOM 708 N N . SER A 1 85 ? 2.863 -11.547 -14.352 1 97.56 85 SER A N 1
ATOM 709 C CA . SER A 1 85 ? 1.759 -12.227 -15.023 1 97.56 85 SER A CA 1
ATOM 710 C C . SER A 1 85 ? 1.402 -13.531 -14.32 1 97.56 85 SER A C 1
ATOM 712 O O . SER A 1 85 ? 0.225 -13.875 -14.195 1 97.56 85 SER A O 1
ATOM 714 N N . LEU A 1 86 ? 2.424 -14.227 -13.859 1 96.38 86 LEU A N 1
ATOM 715 C CA . LEU A 1 86 ? 2.201 -15.445 -13.086 1 96.38 86 LEU A CA 1
ATOM 716 C C . LEU A 1 86 ? 1.559 -15.117 -11.742 1 96.38 86 LEU A C 1
ATOM 718 O O . LEU A 1 86 ? 0.674 -15.844 -11.281 1 96.38 86 LEU A O 1
ATOM 722 N N . VAL A 1 87 ? 1.979 -14.055 -11.141 1 97.56 87 VAL A N 1
ATOM 723 C CA . VAL A 1 87 ? 1.395 -13.602 -9.883 1 97.56 87 VAL A CA 1
ATOM 724 C C . VAL A 1 87 ? -0.086 -13.289 -10.086 1 97.56 87 VAL A C 1
ATOM 726 O O . VAL A 1 87 ? -0.922 -13.648 -9.25 1 97.56 87 VAL A O 1
ATOM 729 N N . ASP A 1 88 ? -0.383 -12.617 -11.195 1 98.5 88 ASP A N 1
ATOM 730 C CA . ASP A 1 88 ? -1.77 -12.258 -11.484 1 98.5 88 ASP A CA 1
ATOM 731 C C . ASP A 1 88 ? -2.645 -13.508 -11.602 1 98.5 88 ASP A C 1
ATOM 733 O O . ASP A 1 88 ? -3.764 -13.539 -11.086 1 98.5 88 ASP A O 1
ATOM 737 N N . GLN A 1 89 ? -2.139 -14.492 -12.273 1 98 89 GLN A N 1
ATOM 738 C CA . GLN A 1 89 ? -2.861 -15.758 -12.375 1 98 89 GLN A CA 1
ATOM 739 C C . GLN A 1 89 ? -3.068 -16.391 -11 1 98 89 GLN A C 1
ATOM 741 O O . GLN A 1 89 ? -4.145 -16.922 -10.711 1 98 89 GLN A O 1
ATOM 746 N N . LEU A 1 90 ? -2.053 -16.359 -10.211 1 97.5 90 LEU A N 1
ATOM 747 C CA . LEU A 1 90 ? -2.113 -16.891 -8.852 1 97.5 90 LEU A CA 1
ATOM 748 C C . LEU A 1 90 ? -3.184 -16.172 -8.031 1 97.5 90 LEU A C 1
ATOM 750 O O . LEU A 1 90 ? -3.973 -16.828 -7.34 1 97.5 90 LEU A O 1
ATOM 754 N N . VAL A 1 91 ? -3.203 -14.844 -8.078 1 98.62 91 VAL A N 1
ATOM 755 C CA . VAL A 1 91 ? -4.176 -14.062 -7.32 1 98.62 91 VAL A CA 1
ATOM 756 C C . VAL A 1 91 ? -5.59 -14.414 -7.785 1 98.62 91 VAL A C 1
ATOM 758 O O . VAL A 1 91 ? -6.5 -14.562 -6.965 1 98.62 91 VAL A O 1
ATOM 761 N N . ASP A 1 92 ? -5.758 -14.539 -9.102 1 98.25 92 ASP A N 1
ATOM 762 C CA . ASP A 1 92 ? -7.059 -14.93 -9.633 1 98.25 92 ASP A CA 1
ATOM 763 C C . ASP A 1 92 ? -7.484 -16.297 -9.109 1 98.25 92 ASP A C 1
ATOM 765 O O . ASP A 1 92 ? -8.633 -16.469 -8.688 1 98.25 92 ASP A O 1
ATOM 769 N N . GLU A 1 93 ? -6.582 -17.234 -9.156 1 98.12 93 GLU A N 1
ATOM 770 C CA . GLU A 1 93 ? -6.871 -18.562 -8.641 1 98.12 93 GLU A CA 1
ATOM 771 C C . GLU A 1 93 ? -7.238 -18.516 -7.16 1 98.12 93 GLU A C 1
ATOM 773 O O . GLU A 1 93 ? -8.203 -19.156 -6.734 1 98.12 93 GLU A O 1
ATOM 778 N N . PHE A 1 94 ? -6.473 -17.828 -6.367 1 98.62 94 PHE A N 1
ATOM 779 C CA . PHE A 1 94 ? -6.707 -17.656 -4.938 1 98.62 94 PHE A CA 1
ATOM 780 C C . PHE A 1 94 ? -8.094 -17.094 -4.68 1 98.62 94 PHE A C 1
ATOM 782 O O . PHE A 1 94 ? -8.859 -17.641 -3.885 1 98.62 94 PHE A O 1
ATOM 789 N N . LEU A 1 95 ? -8.461 -15.977 -5.379 1 98.5 95 LEU A N 1
ATOM 790 C CA . LEU A 1 95 ? -9.734 -15.297 -5.156 1 98.5 95 LEU A CA 1
ATOM 791 C C . LEU A 1 95 ? -10.898 -16.156 -5.645 1 98.5 95 LEU A C 1
ATOM 793 O O . LEU A 1 95 ? -11.984 -16.125 -5.062 1 98.5 95 LEU A O 1
ATOM 797 N N . ASP A 1 96 ? -10.672 -16.938 -6.738 1 97.94 96 ASP A N 1
ATOM 798 C CA . ASP A 1 96 ? -11.703 -17.844 -7.219 1 97.94 96 ASP A CA 1
ATOM 799 C C . ASP A 1 96 ? -11.945 -18.984 -6.219 1 97.94 96 ASP A C 1
ATOM 801 O O . ASP A 1 96 ? -13.086 -19.391 -6 1 97.94 96 ASP A O 1
ATOM 805 N N . SER A 1 97 ? -10.898 -19.453 -5.629 1 97.69 97 SER A N 1
ATOM 806 C CA . SER A 1 97 ? -10.984 -20.578 -4.691 1 97.69 97 SER A CA 1
ATOM 807 C C . SER A 1 97 ? -11.734 -20.172 -3.426 1 97.69 97 SER A C 1
ATOM 809 O O . SER A 1 97 ? -12.414 -21 -2.816 1 97.69 97 SER A O 1
ATOM 811 N N . TYR A 1 98 ? -11.602 -18.953 -3.043 1 97.25 98 TYR A N 1
ATOM 812 C CA . TYR A 1 98 ? -12.172 -18.516 -1.77 1 97.25 98 TYR A CA 1
ATOM 813 C C . TYR A 1 98 ? -13.242 -17.453 -1.98 1 97.25 98 TYR A C 1
ATOM 815 O O . TYR A 1 98 ? -13.422 -16.578 -1.139 1 97.25 98 TYR A O 1
ATOM 823 N N . HIS A 1 99 ? -13.898 -17.438 -3.098 1 93.81 99 HIS A N 1
ATOM 824 C CA . HIS A 1 99 ? -14.82 -16.375 -3.523 1 93.81 99 HIS A CA 1
ATOM 825 C C . HIS A 1 99 ? -16.062 -16.344 -2.65 1 93.81 99 HIS A C 1
ATOM 827 O O . HIS A 1 99 ? -16.781 -15.344 -2.611 1 93.81 99 HIS A O 1
ATOM 833 N N . LYS A 1 100 ? -16.406 -17.375 -1.905 1 93.75 100 LYS A N 1
ATOM 834 C CA . LYS A 1 100 ? -17.656 -17.5 -1.186 1 93.75 100 LYS A CA 1
ATOM 835 C C . LYS A 1 100 ? -17.641 -16.703 0.115 1 93.75 100 LYS A C 1
ATOM 837 O O . LYS A 1 100 ? -18.656 -16.156 0.536 1 93.75 100 LYS A O 1
ATOM 842 N N . ASP A 1 101 ? -16.469 -16.703 0.775 1 95.75 101 ASP A N 1
ATOM 843 C CA . ASP A 1 101 ? -16.359 -16.047 2.08 1 95.75 101 ASP A CA 1
ATOM 844 C C . ASP A 1 101 ? -14.938 -15.555 2.324 1 95.75 101 ASP A C 1
ATOM 846 O O . ASP A 1 101 ? -14.039 -16.344 2.65 1 95.75 101 ASP A O 1
ATOM 850 N N . PHE A 1 102 ? -14.766 -14.266 2.355 1 96.69 102 PHE A N 1
ATOM 851 C CA . PHE A 1 102 ? -13.43 -13.688 2.512 1 96.69 102 PHE A CA 1
ATOM 852 C C . PHE A 1 102 ? -13.016 -13.672 3.979 1 96.69 102 PHE A C 1
ATOM 854 O O . PHE A 1 102 ? -11.859 -13.391 4.301 1 96.69 102 PHE A O 1
ATOM 861 N N . SER A 1 103 ? -13.953 -13.93 4.848 1 96.44 103 SER A N 1
ATOM 862 C CA . SER A 1 103 ? -13.625 -14.016 6.266 1 96.44 103 SER A CA 1
ATOM 863 C C . SER A 1 103 ? -13.148 -15.414 6.637 1 96.44 103 SER A C 1
ATOM 865 O O . SER A 1 103 ? -12.711 -15.648 7.766 1 96.44 103 SER A O 1
ATOM 867 N N . GLN A 1 104 ? -13.211 -16.328 5.68 1 97.56 104 GLN A N 1
ATOM 868 C CA . GLN A 1 104 ? -12.766 -17.688 5.922 1 97.56 104 GLN A CA 1
ATOM 869 C C . GLN A 1 104 ? -11.336 -17.719 6.461 1 97.56 104 GLN A C 1
ATOM 871 O O . GLN A 1 104 ? -10.461 -17.031 5.93 1 97.56 104 GLN A O 1
ATOM 876 N N . GLN A 1 105 ? -11.141 -18.516 7.492 1 97.62 105 GLN A N 1
ATOM 877 C CA . GLN A 1 105 ? -9.82 -18.656 8.102 1 97.62 105 GLN A CA 1
ATOM 878 C C . GLN A 1 105 ? -9.039 -19.797 7.465 1 97.62 105 GLN A C 1
ATOM 880 O O . GLN A 1 105 ? -9.578 -20.891 7.258 1 97.62 105 GLN A O 1
ATOM 885 N N . ILE A 1 106 ? -7.816 -19.5 7.141 1 97.69 106 ILE A N 1
ATOM 886 C CA . ILE A 1 106 ? -6.902 -20.5 6.598 1 97.69 106 ILE A CA 1
ATOM 887 C C . ILE A 1 106 ? -5.75 -20.734 7.574 1 97.69 106 ILE A C 1
ATOM 889 O O . ILE A 1 106 ? -5.113 -19.781 8.031 1 97.69 106 ILE A O 1
ATOM 893 N N . THR A 1 107 ? -5.504 -21.922 7.895 1 96.44 107 THR A N 1
ATOM 894 C CA . THR A 1 107 ? -4.457 -22.281 8.844 1 96.44 107 THR A CA 1
ATOM 895 C C . THR A 1 107 ? -3.189 -22.703 8.109 1 96.44 107 THR A C 1
ATOM 897 O O . THR A 1 107 ? -3.256 -23.391 7.094 1 96.44 107 THR A O 1
ATOM 900 N N . GLY A 1 108 ? -2.008 -22.266 8.648 1 93.56 108 GLY A N 1
ATOM 901 C CA . GLY A 1 108 ? -0.736 -22.656 8.062 1 93.56 108 GLY A CA 1
ATOM 902 C C . GLY A 1 108 ? 0.457 -22.281 8.922 1 93.56 108 GLY A C 1
ATOM 903 O O . GLY A 1 108 ? 0.301 -21.625 9.961 1 93.56 108 GLY A O 1
ATOM 904 N N . PHE A 1 109 ? 1.606 -22.688 8.469 1 89.69 109 PHE A N 1
ATOM 905 C CA . PHE A 1 109 ? 2.844 -22.422 9.188 1 89.69 109 PHE A CA 1
ATOM 906 C C . PHE A 1 109 ? 3.447 -21.094 8.75 1 89.69 109 PHE A C 1
ATOM 908 O O . PHE A 1 109 ? 3.381 -20.734 7.574 1 89.69 109 PHE A O 1
ATOM 915 N N . VAL A 1 110 ? 3.959 -20.359 9.758 1 88.62 110 VAL A N 1
ATOM 916 C CA . VAL A 1 110 ? 4.641 -19.094 9.492 1 88.62 110 VAL A CA 1
ATOM 917 C C . VAL A 1 110 ? 6.027 -19.125 10.125 1 88.62 110 VAL A C 1
ATOM 919 O O . VAL A 1 110 ? 6.262 -19.828 11.109 1 88.62 110 VAL A O 1
ATOM 922 N N . PRO A 1 111 ? 6.934 -18.375 9.57 1 82.12 111 PRO A N 1
ATOM 923 C CA . PRO A 1 111 ? 8.328 -18.453 10 1 82.12 111 PRO A CA 1
ATOM 924 C C . PRO A 1 111 ? 8.562 -17.797 11.367 1 82.12 11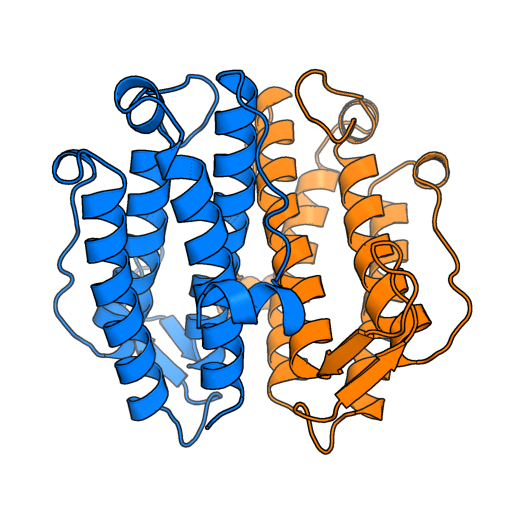1 PRO A C 1
ATOM 926 O O . PRO A 1 111 ? 9.594 -18.047 12 1 82.12 111 PRO A O 1
ATOM 929 N N . TRP A 1 112 ? 7.684 -17.016 11.859 1 81.88 112 TRP A N 1
ATOM 930 C CA . TRP A 1 112 ? 7.988 -16.219 13.039 1 81.88 112 TRP A CA 1
ATOM 931 C C . TRP A 1 112 ? 7.48 -16.891 14.305 1 81.88 112 TRP A C 1
ATOM 933 O O . TRP A 1 112 ? 7.645 -16.375 15.414 1 81.88 112 TRP A O 1
ATOM 943 N N . GLN A 1 113 ? 6.848 -18.078 14.172 1 80.88 113 GLN A N 1
ATOM 944 C CA . GLN A 1 113 ? 6.402 -18.812 15.352 1 80.88 113 GLN A CA 1
ATOM 945 C C . GLN A 1 113 ? 6.387 -20.312 15.094 1 80.88 113 GLN A C 1
ATOM 947 O O . GLN A 1 113 ? 6.336 -20.75 13.945 1 80.88 113 GLN A O 1
ATOM 952 N N . ALA A 1 114 ? 6.527 -21.125 16.141 1 84 114 ALA A N 1
ATOM 953 C CA . ALA A 1 114 ? 6.586 -22.578 16.031 1 84 114 ALA A CA 1
ATOM 954 C C . ALA A 1 114 ? 5.215 -23.156 15.688 1 84 114 ALA A C 1
ATOM 956 O O . ALA A 1 114 ? 5.117 -24.125 14.93 1 84 114 ALA A O 1
ATOM 957 N N . GLY A 1 115 ? 4.129 -22.484 15.961 1 84.81 115 GLY A N 1
ATOM 958 C CA . GLY A 1 115 ? 2.773 -22.969 15.75 1 84.81 115 GLY A CA 1
ATOM 959 C C . GLY A 1 115 ? 2.115 -22.375 14.516 1 84.81 115 GLY A C 1
ATOM 960 O O . GLY A 1 115 ? 2.742 -21.609 13.773 1 84.81 115 GLY A O 1
ATOM 961 N N . GLU A 1 116 ? 1.038 -23.031 14.211 1 90.88 116 GLU A N 1
ATOM 962 C CA . GLU A 1 116 ? 0.277 -22.547 13.055 1 90.88 116 GLU A CA 1
ATOM 963 C C . GLU A 1 116 ? -0.361 -21.203 13.344 1 90.88 116 GLU A C 1
ATOM 965 O O . GLU A 1 116 ? -0.587 -20.844 14.5 1 90.88 116 GLU A O 1
ATOM 970 N N . GLU A 1 117 ? -0.451 -20.469 12.305 1 92.69 117 GLU A N 1
ATOM 971 C CA . GLU A 1 117 ? -1.211 -19.219 12.336 1 92.69 117 GLU A CA 1
ATOM 972 C C . GLU A 1 117 ? -2.521 -19.359 11.57 1 92.69 117 GLU A C 1
ATOM 974 O O . GLU A 1 117 ? -2.645 -20.203 10.688 1 92.69 117 GLU A O 1
ATOM 979 N N . ARG A 1 118 ? -3.49 -18.672 12.023 1 95.38 118 ARG A N 1
ATOM 980 C CA . ARG A 1 118 ? -4.77 -18.594 11.328 1 95.38 118 ARG A CA 1
ATOM 981 C C . ARG A 1 118 ? -5.008 -17.203 10.766 1 95.38 118 ARG A C 1
ATOM 983 O O . ARG A 1 118 ? -5.094 -16.234 11.523 1 95.38 118 ARG A O 1
ATOM 990 N N . LEU A 1 119 ? -5.086 -17.156 9.422 1 97.38 119 LEU A N 1
ATOM 991 C CA . LEU A 1 119 ? -5.262 -15.883 8.727 1 97.38 119 LEU A CA 1
ATOM 992 C C . LEU A 1 119 ? -6.457 -15.93 7.785 1 97.38 119 LEU A C 1
ATOM 994 O O . LEU A 1 119 ? -6.68 -16.938 7.113 1 97.38 119 LEU A O 1
ATOM 998 N N . SER A 1 120 ? -7.266 -14.914 7.797 1 98.12 120 SER A N 1
ATOM 999 C CA . SER A 1 120 ? -8.43 -14.898 6.914 1 98.12 120 SER A CA 1
ATOM 1000 C C . SER A 1 120 ? -8.016 -14.672 5.461 1 98.12 120 SER A C 1
ATOM 1002 O O . SER A 1 120 ? -6.938 -14.133 5.191 1 98.12 120 SER A O 1
ATOM 1004 N N . VAL A 1 121 ? -8.844 -15.039 4.543 1 98.44 121 VAL A N 1
ATOM 1005 C CA . VAL A 1 121 ? -8.664 -14.773 3.119 1 98.44 121 VAL A CA 1
ATOM 1006 C C . VAL A 1 121 ? -8.469 -13.281 2.893 1 98.44 121 VAL A C 1
ATOM 1008 O O . VAL A 1 121 ? -7.578 -12.867 2.148 1 98.44 121 VAL A O 1
ATOM 1011 N N . LEU A 1 122 ? -9.234 -12.484 3.611 1 98.56 122 LEU A N 1
ATOM 1012 C CA . LEU A 1 122 ? -9.156 -11.031 3.492 1 98.56 122 LEU A CA 1
ATOM 1013 C C . LEU A 1 122 ? -7.801 -10.523 3.973 1 98.56 122 LEU A C 1
ATOM 1015 O O . LEU A 1 122 ? -7.207 -9.641 3.352 1 98.56 122 LEU A O 1
ATOM 1019 N N . TRP A 1 123 ? -7.297 -11.062 5.051 1 98.44 123 TRP A N 1
ATOM 1020 C CA . TRP A 1 123 ? -5.984 -10.68 5.555 1 98.44 123 TRP A CA 1
ATOM 1021 C C . TRP A 1 123 ? -4.898 -10.969 4.527 1 98.44 123 TRP A C 1
ATOM 1023 O O . TRP A 1 123 ? -4.066 -10.109 4.227 1 98.44 123 TRP A O 1
ATOM 1033 N N . LEU A 1 124 ? -4.926 -12.156 3.992 1 98.62 124 LEU A N 1
ATOM 1034 C CA . LEU A 1 124 ? -3.906 -12.586 3.043 1 98.62 124 LEU A CA 1
ATOM 1035 C C . LEU A 1 124 ? -3.9 -11.703 1.805 1 98.62 124 LEU A C 1
ATOM 1037 O O . LEU A 1 124 ? -2.84 -11.258 1.355 1 98.62 124 LEU A O 1
ATOM 1041 N N . PHE A 1 125 ? -5.09 -11.43 1.287 1 98.81 125 PHE A N 1
ATOM 1042 C CA . PHE A 1 125 ? -5.223 -10.555 0.125 1 98.81 125 PHE A CA 1
ATOM 1043 C C . PHE A 1 125 ? -4.734 -9.148 0.447 1 98.81 125 PHE A C 1
ATOM 1045 O O . PHE A 1 125 ? -3.906 -8.594 -0.277 1 98.81 125 PHE A O 1
ATOM 1052 N N . THR A 1 126 ? -5.191 -8.609 1.562 1 98.81 126 THR A N 1
ATOM 1053 C CA . THR A 1 126 ? -4.871 -7.238 1.954 1 98.81 126 THR A CA 1
ATOM 1054 C C . THR A 1 126 ? -3.373 -7.086 2.199 1 98.81 126 THR A C 1
ATOM 1056 O O . THR A 1 126 ? -2.77 -6.098 1.776 1 98.81 126 THR A O 1
ATOM 1059 N N . HIS A 1 127 ? -2.771 -8.07 2.836 1 98.62 127 HIS A N 1
ATOM 1060 C CA . HIS A 1 127 ? -1.342 -8.016 3.117 1 98.62 127 HIS A CA 1
ATOM 1061 C C . HIS A 1 127 ? -0.529 -7.93 1.828 1 98.62 127 HIS A C 1
ATOM 1063 O O . HIS A 1 127 ? 0.362 -7.086 1.706 1 98.62 127 HIS A O 1
ATOM 1069 N N . THR A 1 128 ? -0.87 -8.766 0.893 1 98.69 128 THR A N 1
ATOM 1070 C CA . THR A 1 128 ? -0.037 -8.867 -0.301 1 98.69 128 THR A CA 1
ATOM 1071 C C . THR A 1 128 ? -0.15 -7.598 -1.145 1 98.69 128 THR A C 1
ATOM 1073 O O . THR A 1 128 ? 0.855 -7.078 -1.632 1 98.69 128 THR A O 1
ATOM 1076 N N . ILE A 1 129 ? -1.391 -7.016 -1.258 1 98.81 129 ILE A N 1
ATOM 1077 C CA . ILE A 1 129 ? -1.52 -5.836 -2.104 1 98.81 129 ILE A CA 1
ATOM 1078 C C . ILE A 1 129 ? -0.922 -4.625 -1.392 1 98.81 129 ILE A C 1
ATOM 1080 O O . ILE A 1 129 ? -0.286 -3.775 -2.023 1 98.81 129 ILE A O 1
ATOM 1084 N N . THR A 1 130 ? -1.063 -4.531 -0.057 1 98.62 130 THR A N 1
ATOM 1085 C CA . THR A 1 130 ? -0.508 -3.387 0.656 1 98.62 130 THR A CA 1
ATOM 1086 C C . THR A 1 130 ? 1.012 -3.486 0.741 1 98.62 130 THR A C 1
ATOM 1088 O O . THR A 1 130 ? 1.709 -2.471 0.711 1 98.62 130 THR A O 1
ATOM 1091 N N . HIS A 1 131 ? 1.52 -4.707 0.84 1 98.56 131 HIS A N 1
ATOM 1092 C CA . HIS A 1 131 ? 2.959 -4.93 0.777 1 98.56 131 HIS A CA 1
ATOM 1093 C C . HIS A 1 131 ? 3.539 -4.426 -0.541 1 98.56 131 HIS A C 1
ATOM 1095 O O . HIS A 1 131 ? 4.598 -3.799 -0.558 1 98.56 131 HIS A O 1
ATOM 1101 N N . GLU A 1 132 ? 2.814 -4.738 -1.6 1 98.69 132 GLU A N 1
ATOM 1102 C CA . GLU A 1 132 ? 3.238 -4.258 -2.91 1 98.69 132 GLU A CA 1
ATOM 1103 C C . GLU A 1 132 ? 3.324 -2.734 -2.938 1 98.69 132 GLU A C 1
ATOM 1105 O O . GLU A 1 132 ? 4.309 -2.17 -3.418 1 98.69 132 GLU A O 1
ATOM 1110 N N . PHE A 1 133 ? 2.4 -2.025 -2.387 1 98.62 133 PHE A N 1
ATOM 1111 C CA . PHE A 1 133 ? 2.391 -0.568 -2.438 1 98.62 133 PHE A CA 1
ATOM 1112 C C . PHE A 1 133 ? 3.428 0.013 -1.484 1 98.62 133 PHE A C 1
ATOM 1114 O O . PHE A 1 133 ? 4.012 1.062 -1.761 1 98.62 133 PHE A O 1
ATOM 1121 N N . HIS A 1 134 ? 3.658 -0.688 -0.351 1 97.62 134 HIS A N 1
ATOM 1122 C CA . HIS A 1 134 ? 4.754 -0.314 0.534 1 97.62 134 HIS A CA 1
ATOM 1123 C C . HIS A 1 134 ? 6.082 -0.286 -0.217 1 97.62 134 HIS A C 1
ATOM 1125 O O . HIS A 1 134 ? 6.789 0.724 -0.197 1 97.62 134 HIS A O 1
ATOM 1131 N N . HIS A 1 135 ? 6.34 -1.304 -0.902 1 96.94 135 HIS A N 1
ATOM 1132 C CA . HIS A 1 135 ? 7.617 -1.412 -1.601 1 96.94 135 HIS A CA 1
ATOM 1133 C C . HIS A 1 135 ? 7.609 -0.6 -2.893 1 96.94 135 HIS A C 1
ATOM 1135 O O . HIS A 1 135 ? 8.664 -0.168 -3.365 1 96.94 135 HIS A O 1
ATOM 1141 N N . LYS A 1 136 ? 6.395 -0.332 -3.482 1 97.56 136 LYS A N 1
ATOM 1142 C CA . LYS A 1 136 ? 6.301 0.618 -4.59 1 97.56 136 LYS A CA 1
ATOM 1143 C C . LYS A 1 136 ? 6.852 1.983 -4.188 1 97.56 136 LYS A C 1
ATOM 1145 O O . LYS A 1 136 ? 7.574 2.619 -4.957 1 97.56 136 LYS A O 1
ATOM 1150 N N . GLY A 1 137 ? 6.496 2.451 -2.969 1 94.81 137 GLY A N 1
ATOM 1151 C CA . GLY A 1 137 ? 7.047 3.703 -2.471 1 94.81 137 GLY A CA 1
ATOM 1152 C C . GLY A 1 137 ? 8.562 3.701 -2.389 1 94.81 137 GLY A C 1
ATOM 1153 O O . GLY A 1 137 ? 9.203 4.703 -2.697 1 94.81 137 GLY A O 1
ATOM 1154 N N . GLN A 1 138 ? 9.086 2.594 -2.021 1 93.88 138 GLN A N 1
ATOM 1155 C CA . GLN A 1 138 ? 10.539 2.471 -1.906 1 93.88 138 GLN A CA 1
ATOM 1156 C C . GLN A 1 138 ? 11.195 2.426 -3.283 1 93.88 138 GLN A C 1
ATOM 1158 O O . GLN A 1 138 ? 12.25 3.025 -3.49 1 93.88 138 GLN A O 1
ATOM 1163 N N . ILE A 1 139 ? 10.539 1.772 -4.195 1 95.31 139 ILE A N 1
ATOM 1164 C CA . ILE A 1 139 ? 11.055 1.667 -5.555 1 95.31 139 ILE A CA 1
ATOM 1165 C C . ILE A 1 139 ? 11.133 3.055 -6.188 1 95.31 139 ILE A C 1
ATOM 1167 O O . ILE A 1 139 ? 12.148 3.416 -6.789 1 95.31 139 ILE A O 1
ATOM 1171 N N . VAL A 1 140 ? 10.078 3.832 -6.043 1 94.44 140 VAL A N 1
ATOM 1172 C CA . VAL A 1 140 ? 10.039 5.172 -6.625 1 94.44 140 VAL A CA 1
ATOM 1173 C C . VAL A 1 140 ? 11.109 6.043 -5.98 1 94.44 140 VAL A C 1
ATOM 1175 O O . VAL A 1 140 ? 11.75 6.855 -6.656 1 94.44 140 VAL A O 1
ATOM 1178 N N . THR A 1 141 ? 11.305 5.871 -4.695 1 91.56 141 THR A N 1
ATOM 1179 C CA . THR A 1 141 ? 12.344 6.605 -3.984 1 91.56 141 THR A CA 1
ATOM 1180 C C . THR A 1 141 ? 13.727 6.234 -4.512 1 91.56 141 THR A C 1
ATOM 1182 O O . THR A 1 141 ? 14.57 7.105 -4.727 1 91.56 141 THR A O 1
ATOM 1185 N N . MET A 1 142 ? 13.969 4.969 -4.715 1 92.5 142 MET A N 1
ATOM 1186 C CA . MET A 1 142 ? 15.242 4.496 -5.254 1 92.5 142 MET A CA 1
ATOM 1187 C C . MET A 1 142 ? 15.484 5.066 -6.645 1 92.5 142 MET A C 1
ATOM 1189 O O . MET A 1 142 ? 16.609 5.477 -6.965 1 92.5 142 MET A O 1
ATOM 1193 N N . ALA A 1 143 ? 14.445 5.078 -7.453 1 94.06 143 ALA A N 1
ATOM 1194 C CA . ALA A 1 143 ? 14.562 5.637 -8.797 1 94.06 143 ALA A CA 1
ATOM 1195 C C . ALA A 1 143 ? 14.969 7.105 -8.75 1 94.06 143 ALA A C 1
ATOM 1197 O O . ALA A 1 143 ? 15.805 7.555 -9.531 1 94.06 143 ALA A O 1
ATOM 1198 N N . ARG A 1 144 ? 14.414 7.836 -7.828 1 91.19 144 ARG A N 1
ATOM 1199 C CA . ARG A 1 144 ? 14.766 9.242 -7.668 1 91.19 144 ARG A CA 1
ATOM 1200 C C . ARG A 1 144 ? 16.234 9.398 -7.281 1 91.19 144 ARG A C 1
ATOM 1202 O O . ARG A 1 144 ? 16.922 10.297 -7.777 1 91.19 144 ARG A O 1
ATOM 1209 N N . GLN A 1 145 ? 16.656 8.531 -6.418 1 88.5 145 GLN A N 1
ATOM 1210 C CA . GLN A 1 145 ? 18.047 8.57 -5.992 1 88.5 145 GLN A CA 1
ATOM 1211 C C . GLN A 1 145 ? 19 8.281 -7.156 1 88.5 145 GLN A C 1
ATOM 1213 O O . GLN A 1 145 ? 20.125 8.766 -7.18 1 88.5 145 GLN A O 1
ATOM 1218 N N . LEU A 1 146 ? 18.547 7.559 -8.062 1 92.5 146 LEU A N 1
ATOM 1219 C CA . LEU A 1 146 ? 19.328 7.211 -9.242 1 92.5 146 LEU A CA 1
ATOM 1220 C C . LEU A 1 146 ? 19.234 8.312 -10.297 1 92.5 146 LEU A C 1
ATOM 1222 O O . LEU A 1 146 ? 19.859 8.211 -11.359 1 92.5 146 LEU A O 1
ATOM 1226 N N . GLY A 1 147 ? 18.438 9.352 -10.008 1 92.38 147 GLY A N 1
ATOM 1227 C CA . GLY A 1 147 ? 18.406 10.516 -10.867 1 92.38 147 GLY A CA 1
ATOM 1228 C C . GLY A 1 147 ? 17.203 10.547 -11.789 1 92.38 147 GLY A C 1
ATOM 1229 O O . GLY A 1 147 ? 17.109 11.414 -12.664 1 92.38 147 GLY A O 1
ATOM 1230 N N . TYR A 1 148 ? 16.312 9.609 -11.609 1 95.06 148 TYR A N 1
ATOM 1231 C CA . TYR A 1 148 ? 15.125 9.562 -12.461 1 95.06 148 TYR A CA 1
ATOM 1232 C C . TYR A 1 148 ? 13.961 10.305 -11.82 1 95.06 148 TYR A C 1
ATOM 1234 O O . TYR A 1 148 ? 13.945 10.516 -10.602 1 95.06 148 TYR A O 1
ATOM 1242 N N . THR A 1 149 ? 13.008 10.766 -12.609 1 93.5 149 THR A N 1
ATOM 1243 C CA . THR A 1 149 ? 11.742 11.328 -12.156 1 93.5 149 THR A CA 1
ATOM 1244 C C . THR A 1 149 ? 10.594 10.352 -12.398 1 93.5 149 THR A C 1
ATOM 1246 O O . THR A 1 149 ? 10.156 10.172 -13.539 1 93.5 149 THR A O 1
ATOM 1249 N N . PRO A 1 150 ? 10.18 9.773 -11.359 1 92.88 150 PRO A N 1
ATOM 1250 C CA . PRO A 1 150 ? 9.117 8.789 -11.555 1 92.88 150 PRO A CA 1
ATOM 1251 C C . PRO A 1 150 ? 7.816 9.414 -12.055 1 92.88 150 PRO A C 1
ATOM 1253 O O . PRO A 1 150 ? 7.562 10.594 -11.812 1 92.88 150 PRO A O 1
ATOM 1256 N N . VAL A 1 151 ? 7.02 8.609 -12.734 1 90.44 151 VAL A N 1
ATOM 1257 C CA . VAL A 1 151 ? 5.652 8.984 -13.086 1 90.44 151 VAL A CA 1
ATOM 1258 C C . VAL A 1 151 ? 4.773 8.945 -11.836 1 90.44 151 VAL A C 1
ATOM 1260 O O . VAL A 1 151 ? 5.18 8.414 -10.797 1 90.44 151 VAL A O 1
ATOM 1263 N N . ASP A 1 152 ? 3.625 9.57 -11.945 1 90.25 152 ASP A N 1
ATOM 1264 C CA . ASP A 1 152 ? 2.639 9.43 -10.883 1 90.25 152 ASP A CA 1
ATOM 1265 C C . ASP A 1 152 ? 2.129 7.992 -10.789 1 90.25 152 ASP A C 1
ATOM 1267 O O . ASP A 1 152 ? 1.519 7.484 -11.734 1 90.25 152 ASP A O 1
ATOM 1271 N N . THR A 1 153 ? 2.398 7.379 -9.641 1 89.56 153 THR A N 1
ATOM 1272 C CA . THR A 1 153 ? 2.002 5.98 -9.516 1 89.56 153 THR A CA 1
ATOM 1273 C C . THR A 1 153 ? 0.792 5.844 -8.594 1 89.56 153 THR A C 1
ATOM 1275 O O . THR A 1 153 ? 0.588 4.789 -7.984 1 89.56 153 THR A O 1
ATOM 1278 N N . ASP A 1 154 ? 0.069 6.887 -8.414 1 93.06 154 ASP A N 1
ATOM 1279 C CA . ASP A 1 154 ? -1.243 6.742 -7.793 1 93.06 154 ASP A CA 1
ATOM 1280 C C . ASP A 1 154 ? -2.127 5.785 -8.586 1 93.06 154 ASP A C 1
ATOM 1282 O O . ASP A 1 154 ? -1.794 5.414 -9.711 1 93.06 154 ASP A O 1
ATOM 1286 N N . LEU A 1 155 ? -3.246 5.332 -7.914 1 95.25 155 LEU A N 1
ATOM 1287 C CA . LEU A 1 155 ? -4.176 4.477 -8.641 1 95.25 155 LEU A CA 1
ATOM 1288 C C . LEU A 1 155 ? -4.625 5.141 -9.938 1 95.25 155 LEU A C 1
ATOM 1290 O O . LEU A 1 155 ? -4.93 6.336 -9.953 1 95.25 155 LEU A O 1
ATOM 1294 N N . LEU A 1 156 ? -4.613 4.363 -10.969 1 93.44 156 LEU A N 1
ATOM 1295 C CA . LEU A 1 156 ? -5.031 4.918 -12.25 1 93.44 156 LEU A CA 1
ATOM 1296 C C . LEU A 1 156 ? -6.535 5.176 -12.266 1 93.44 156 LEU A C 1
ATOM 1298 O O . LEU A 1 156 ? -7.312 4.371 -11.75 1 93.44 156 LEU A O 1
ATOM 1302 N N . THR A 1 157 ? -6.891 6.262 -12.812 1 92.44 157 THR A N 1
ATOM 1303 C CA . THR A 1 157 ? -8.305 6.551 -13.031 1 92.44 157 THR A CA 1
ATOM 1304 C C . THR A 1 157 ? -8.852 5.738 -14.203 1 92.44 157 THR A C 1
ATOM 1306 O O . THR A 1 157 ? -8.086 5.215 -15.016 1 92.44 157 THR A O 1
ATOM 1309 N N . PRO A 1 158 ? -10.188 5.645 -14.234 1 87.81 158 PRO A N 1
ATOM 1310 C CA . PRO A 1 158 ? -10.758 4.93 -15.375 1 87.81 158 PRO A CA 1
ATOM 1311 C C . PRO A 1 158 ? -10.305 5.496 -16.719 1 87.81 158 PRO A C 1
ATOM 1313 O O . PRO A 1 158 ? -10.047 4.738 -17.656 1 87.81 158 PRO A O 1
ATOM 1316 N N . THR A 1 159 ? -10.109 6.789 -16.781 1 85.44 159 THR A N 1
ATOM 1317 C CA . THR A 1 159 ? -9.641 7.426 -18.016 1 85.44 159 THR A CA 1
ATOM 1318 C C . THR A 1 159 ? -8.211 7.004 -18.328 1 85.44 159 THR A C 1
ATOM 1320 O O . THR A 1 159 ? -7.887 6.707 -19.484 1 85.44 159 THR A O 1
ATOM 1323 N N . ASP A 1 160 ? -7.379 6.91 -17.297 1 88.25 160 ASP A N 1
ATOM 1324 C CA . ASP A 1 160 ? -5.977 6.555 -17.484 1 88.25 160 ASP A CA 1
ATOM 1325 C C . ASP A 1 160 ? -5.832 5.07 -17.812 1 88.25 160 ASP A C 1
ATOM 1327 O O . ASP A 1 160 ? -4.871 4.668 -18.469 1 88.25 160 ASP A O 1
ATOM 1331 N N . MET A 1 161 ? -6.789 4.285 -17.328 1 89.38 161 MET A N 1
ATOM 1332 C CA . MET A 1 161 ? -6.734 2.844 -17.547 1 89.38 161 MET A CA 1
ATOM 1333 C C . MET A 1 161 ? -7.004 2.512 -19.016 1 89.38 161 MET A C 1
ATOM 1335 O O . MET A 1 161 ? -6.594 1.455 -19.5 1 89.38 161 MET A O 1
ATOM 1339 N N . GLU A 1 162 ? -7.742 3.406 -19.625 1 83 162 GLU A N 1
ATOM 1340 C CA . GLU A 1 162 ? -8.07 3.184 -21.031 1 83 162 GLU A CA 1
ATOM 1341 C C . GLU A 1 162 ? -6.809 3.115 -21.891 1 83 162 GLU A C 1
ATOM 1343 O O 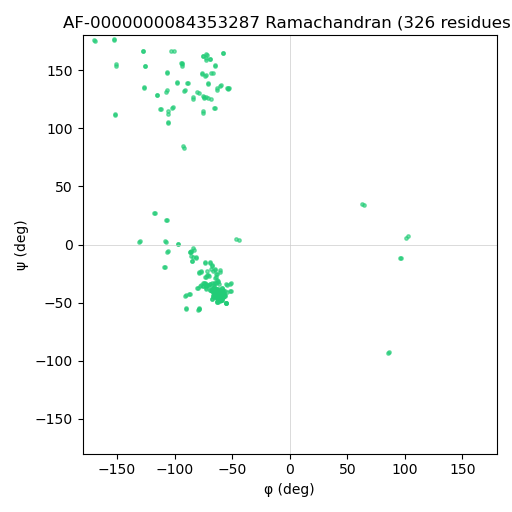. GLU A 1 162 ? -6.809 2.492 -22.953 1 83 162 GLU A O 1
ATOM 1348 N N . LYS A 1 163 ? -5.801 3.707 -21.391 1 80.31 163 LYS A N 1
ATOM 1349 C CA . LYS A 1 163 ? -4.523 3.678 -22.109 1 80.31 163 LYS A CA 1
ATOM 1350 C C . LYS A 1 163 ? -3.959 2.26 -22.156 1 80.31 163 LYS A C 1
ATOM 1352 O O . LYS A 1 163 ? -3.096 1.962 -22.984 1 80.31 163 LYS A O 1
ATOM 1357 N N . TYR A 1 164 ? -4.371 1.422 -21.234 1 72.75 164 TYR A N 1
ATOM 1358 C CA . TYR A 1 164 ? -3.799 0.084 -21.125 1 72.75 164 TYR A CA 1
ATOM 1359 C C . TYR A 1 164 ? -4.77 -0.968 -21.656 1 72.75 164 TYR A C 1
ATOM 1361 O O . TYR A 1 164 ? -4.496 -2.168 -21.578 1 72.75 164 TYR A O 1
ATOM 1369 N N . LEU A 1 165 ? -6.004 -0.489 -22 1 62.97 165 LEU A N 1
ATOM 1370 C CA . LEU A 1 165 ? -6.984 -1.395 -22.578 1 62.97 165 LEU A CA 1
ATOM 1371 C C . LEU A 1 165 ? -6.746 -1.55 -24.078 1 62.97 165 LEU A C 1
ATOM 1373 O O . LEU A 1 165 ? -6.336 -0.599 -24.75 1 62.97 165 LEU A O 1
ATOM 1377 N N . MET B 1 1 ? -20.391 -6.57 9.188 1 81.06 1 MET B N 1
ATOM 1378 C CA . MET B 1 1 ? -19.422 -5.605 8.695 1 81.06 1 MET B CA 1
ATOM 1379 C C . MET B 1 1 ? -19.031 -5.914 7.254 1 81.06 1 MET B C 1
ATOM 1381 O O . MET B 1 1 ? -18.797 -7.07 6.906 1 81.06 1 MET B O 1
ATOM 1385 N N . SER B 1 2 ? -19.031 -4.852 6.516 1 92.69 2 SER B N 1
ATOM 1386 C CA . SER B 1 2 ? -18.719 -5.059 5.105 1 92.69 2 SER B CA 1
ATOM 1387 C C . SER B 1 2 ? -17.25 -5.453 4.914 1 92.69 2 SER B C 1
ATOM 1389 O O . SER B 1 2 ? -16.438 -5.277 5.816 1 92.69 2 SER B O 1
ATOM 1391 N N . VAL B 1 3 ? -16.922 -6.023 3.85 1 96.06 3 VAL B N 1
ATOM 1392 C CA . VAL B 1 3 ? -15.57 -6.477 3.525 1 96.06 3 VAL B CA 1
ATOM 1393 C C . VAL B 1 3 ? -14.609 -5.293 3.574 1 96.06 3 VAL B C 1
ATOM 1395 O O . VAL B 1 3 ? -13.484 -5.422 4.07 1 96.06 3 VAL B O 1
ATOM 1398 N N . LEU B 1 4 ? -15.008 -4.113 3.107 1 98.19 4 LEU B N 1
ATOM 1399 C CA . LEU B 1 4 ? -14.117 -2.955 3.088 1 98.19 4 LEU B CA 1
ATOM 1400 C C . LEU B 1 4 ? -13.898 -2.416 4.496 1 98.19 4 LEU B C 1
ATOM 1402 O O . LEU B 1 4 ? -12.82 -1.917 4.816 1 98.19 4 LEU B O 1
ATOM 1406 N N . LYS B 1 5 ? -14.922 -2.477 5.344 1 97.75 5 LYS B N 1
ATOM 1407 C CA . LYS B 1 5 ? -14.75 -2.068 6.734 1 97.75 5 LYS B CA 1
ATOM 1408 C C . LYS B 1 5 ? -13.766 -2.984 7.453 1 97.75 5 LYS B C 1
ATOM 1410 O O . LYS B 1 5 ? -12.93 -2.518 8.234 1 97.75 5 LYS B O 1
ATOM 1415 N N . GLN B 1 6 ? -13.883 -4.262 7.184 1 97.19 6 GLN B N 1
ATOM 1416 C CA . GLN B 1 6 ? -12.945 -5.211 7.766 1 97.19 6 GLN B CA 1
ATOM 1417 C C . GLN B 1 6 ? -11.531 -4.965 7.258 1 97.19 6 GLN B C 1
ATOM 1419 O O . GLN B 1 6 ? -10.562 -5.055 8.023 1 97.19 6 GLN B O 1
ATOM 1424 N N . GLN B 1 7 ? -11.406 -4.688 6.008 1 98.38 7 GLN B N 1
ATOM 1425 C CA . GLN B 1 7 ? -10.102 -4.395 5.422 1 98.38 7 GLN B CA 1
ATOM 1426 C C . GLN B 1 7 ? -9.492 -3.143 6.047 1 98.38 7 GLN B C 1
ATOM 1428 O O . GLN B 1 7 ? -8.297 -3.123 6.367 1 98.38 7 GLN B O 1
ATOM 1433 N N . TYR B 1 8 ? -10.32 -2.1 6.234 1 98.56 8 TYR B N 1
ATOM 1434 C CA . TYR B 1 8 ? -9.805 -0.856 6.801 1 98.56 8 TYR B CA 1
ATOM 1435 C C . TYR B 1 8 ? -9.336 -1.065 8.234 1 98.56 8 TYR B C 1
ATOM 1437 O O . TYR B 1 8 ? -8.367 -0.438 8.68 1 98.56 8 TYR B O 1
ATOM 1445 N N . ARG B 1 9 ? -10.008 -1.961 8.93 1 96.94 9 ARG B N 1
ATOM 1446 C CA . ARG B 1 9 ? -9.57 -2.275 10.281 1 96.94 9 ARG B CA 1
ATOM 1447 C C . ARG B 1 9 ? -8.133 -2.785 10.289 1 96.94 9 ARG B C 1
ATOM 1449 O O . ARG B 1 9 ? -7.336 -2.41 11.156 1 96.94 9 ARG B O 1
ATOM 1456 N N . LEU B 1 10 ? -7.773 -3.621 9.352 1 97.75 10 LEU B N 1
ATOM 1457 C CA . LEU B 1 10 ? -6.406 -4.113 9.227 1 97.75 10 LEU B CA 1
ATOM 1458 C C . LEU B 1 10 ? -5.438 -2.967 8.969 1 97.75 10 LEU B C 1
ATOM 1460 O O . LEU B 1 10 ? -4.34 -2.932 9.531 1 97.75 10 LEU B O 1
ATOM 1464 N N . VAL B 1 11 ? -5.816 -2.018 8.102 1 98.31 11 VAL B N 1
ATOM 1465 C CA . VAL B 1 11 ? -5.012 -0.842 7.785 1 98.31 11 VAL B CA 1
ATOM 1466 C C . VAL B 1 11 ? -4.777 -0.021 9.055 1 98.31 11 VAL B C 1
ATOM 1468 O O . VAL B 1 11 ? -3.658 0.426 9.312 1 98.31 11 VAL B O 1
ATOM 1471 N N . ARG B 1 12 ? -5.844 0.111 9.875 1 97.5 12 ARG B N 1
ATOM 1472 C CA . ARG B 1 12 ? -5.766 0.907 11.094 1 97.5 12 ARG B CA 1
ATOM 1473 C C . ARG B 1 12 ? -4.758 0.312 12.07 1 97.5 12 ARG B C 1
ATOM 1475 O O . ARG B 1 12 ? -3.982 1.041 12.688 1 97.5 12 ARG B O 1
ATOM 1482 N N . TYR B 1 13 ? -4.77 -0.973 12.195 1 96.88 13 TYR B N 1
ATOM 1483 C CA . TYR B 1 13 ? -3.84 -1.626 13.109 1 96.88 13 TYR B CA 1
ATOM 1484 C C . TYR B 1 13 ? -2.4 -1.452 12.641 1 96.88 13 TYR B C 1
ATOM 1486 O O . TYR B 1 13 ? -1.499 -1.233 13.453 1 96.88 13 TYR B O 1
ATOM 1494 N N . THR B 1 14 ? -2.203 -1.585 11.375 1 96.88 14 THR B N 1
ATOM 1495 C CA . THR B 1 14 ? -0.865 -1.406 10.82 1 96.88 14 THR B CA 1
ATOM 1496 C C . THR B 1 14 ? -0.39 0.032 11.008 1 96.88 14 THR B C 1
ATOM 1498 O O . THR B 1 14 ? 0.773 0.269 11.336 1 96.88 14 THR B O 1
ATOM 1501 N N . ARG B 1 15 ? -1.313 0.99 10.781 1 97.69 15 ARG B N 1
ATOM 1502 C CA . ARG B 1 15 ? -0.986 2.393 11.016 1 97.69 15 ARG B CA 1
ATOM 1503 C C . ARG B 1 15 ? -0.585 2.625 12.469 1 97.69 15 ARG B C 1
ATOM 1505 O O . ARG B 1 15 ? 0.351 3.379 12.75 1 97.69 15 ARG B O 1
ATOM 1512 N N . GLU B 1 16 ? -1.334 2.002 13.367 1 96.31 16 GLU B N 1
ATOM 1513 C CA . GLU B 1 16 ? -1.016 2.156 14.781 1 96.31 16 GLU B CA 1
ATOM 1514 C C . GLU B 1 16 ? 0.386 1.639 15.094 1 96.31 16 GLU B C 1
ATOM 1516 O O . GLU B 1 16 ? 1.105 2.229 15.906 1 96.31 16 GLU B O 1
ATOM 1521 N N . ASN B 1 17 ? 0.747 0.531 14.508 1 96.25 17 ASN B N 1
ATOM 1522 C CA . ASN B 1 17 ? 2.094 -0.008 14.656 1 96.25 17 ASN B CA 1
ATOM 1523 C C . ASN B 1 17 ? 3.152 0.988 14.188 1 96.25 17 ASN B C 1
ATOM 1525 O O . ASN B 1 17 ? 4.164 1.191 14.859 1 96.25 17 ASN B O 1
ATOM 1529 N N . LEU B 1 18 ? 2.928 1.639 13.055 1 97.62 18 LEU B N 1
ATOM 1530 C CA . LEU B 1 18 ? 3.848 2.645 12.539 1 97.62 18 LEU B CA 1
ATOM 1531 C C . LEU B 1 18 ? 3.898 3.861 13.453 1 97.62 18 LEU B C 1
ATOM 1533 O O . LEU B 1 18 ? 4.977 4.402 13.719 1 97.62 18 LEU B O 1
ATOM 1537 N N . LEU B 1 19 ? 2.732 4.312 13.891 1 97.5 19 LEU B N 1
ATOM 1538 C CA . LEU B 1 19 ? 2.676 5.465 14.789 1 97.5 19 LEU B CA 1
ATOM 1539 C C . LEU B 1 19 ? 3.424 5.18 16.078 1 97.5 19 LEU B C 1
ATOM 1541 O O . LEU B 1 19 ? 4.148 6.039 16.594 1 97.5 19 LEU B O 1
ATOM 1545 N N . SER B 1 20 ? 3.25 3.961 16.609 1 96 20 SER B N 1
ATOM 1546 C CA . SER B 1 20 ? 3.969 3.559 17.812 1 96 20 SER B CA 1
ATOM 1547 C C . SER B 1 20 ? 5.48 3.598 17.594 1 96 20 SER B C 1
ATOM 1549 O O . SER B 1 20 ? 6.227 4.035 18.469 1 96 20 SER B O 1
ATOM 1551 N N . PHE B 1 21 ? 5.918 3.184 16.516 1 97.31 21 PHE B N 1
ATOM 1552 C CA . PHE B 1 21 ? 7.328 3.289 16.172 1 97.31 21 PHE B CA 1
ATOM 1553 C C . PHE B 1 21 ? 7.762 4.746 16.094 1 97.31 21 PHE B C 1
ATOM 1555 O O . PHE B 1 21 ? 8.797 5.121 16.656 1 97.31 21 PHE B O 1
ATOM 1562 N N . CYS B 1 22 ? 6.98 5.625 15.438 1 97.81 22 CYS B N 1
ATOM 1563 C CA . CYS B 1 22 ? 7.328 7.027 15.258 1 97.81 22 CYS B CA 1
ATOM 1564 C C . CYS B 1 22 ? 7.398 7.75 16.594 1 97.81 22 CYS B C 1
ATOM 1566 O O . CYS B 1 22 ? 8.102 8.75 16.734 1 97.81 22 CYS B O 1
ATOM 1568 N N . GLU B 1 23 ? 6.676 7.223 17.578 1 97 23 GLU B N 1
ATOM 1569 C CA . GLU B 1 23 ? 6.715 7.801 18.922 1 97 23 GLU B CA 1
ATOM 1570 C C . GLU B 1 23 ? 8.102 7.656 19.547 1 97 23 GLU B C 1
ATOM 1572 O O . GLU B 1 23 ? 8.445 8.391 20.469 1 97 23 GLU B O 1
ATOM 1577 N N . GLN B 1 24 ? 8.82 6.707 19.031 1 96.81 24 GLN B N 1
ATOM 1578 C CA . GLN B 1 24 ? 10.164 6.461 19.547 1 96.81 24 GLN B CA 1
ATOM 1579 C C . GLN B 1 24 ? 11.188 7.391 18.906 1 96.81 24 GLN B C 1
ATOM 1581 O O . GLN B 1 24 ? 12.328 7.469 19.359 1 96.81 24 GLN B O 1
ATOM 1586 N N . LEU B 1 25 ? 10.828 8.094 17.891 1 97.44 25 LEU B N 1
ATOM 1587 C CA . LEU B 1 25 ? 11.719 9.062 17.25 1 97.44 25 LEU B CA 1
ATOM 1588 C C . LEU B 1 25 ? 11.828 10.328 18.094 1 97.44 25 LEU B C 1
ATOM 1590 O O . LEU B 1 25 ? 10.852 10.75 18.719 1 97.44 25 LEU B O 1
ATOM 1594 N N . ALA B 1 26 ? 13.039 10.953 18.047 1 97.56 26 ALA B N 1
ATOM 1595 C CA . ALA B 1 26 ? 13.102 12.32 18.547 1 97.56 26 ALA B CA 1
ATOM 1596 C C . ALA B 1 26 ? 12.164 13.242 17.781 1 97.56 26 ALA B C 1
ATOM 1598 O O . ALA B 1 26 ? 12.031 13.125 16.562 1 97.56 26 ALA B O 1
ATOM 1599 N N . THR B 1 27 ? 11.492 14.07 18.531 1 95.88 27 THR B N 1
ATOM 1600 C CA . THR B 1 27 ? 10.539 14.984 17.906 1 95.88 27 THR B CA 1
ATOM 1601 C C . THR B 1 27 ? 11.195 15.758 16.766 1 95.88 27 THR B C 1
ATOM 1603 O O . THR B 1 27 ? 10.578 15.992 15.727 1 95.88 27 THR B O 1
ATOM 1606 N N . GLU B 1 28 ? 12.438 16.188 16.953 1 96.25 28 GLU B N 1
ATOM 1607 C CA . GLU B 1 28 ? 13.18 16.922 15.945 1 96.25 28 GLU B CA 1
ATOM 1608 C C . GLU B 1 28 ? 13.383 16.094 14.68 1 96.25 28 GLU B C 1
ATOM 1610 O O . GLU B 1 28 ? 13.352 16.625 13.57 1 96.25 28 GLU B O 1
ATOM 1615 N N . ASP B 1 29 ? 13.531 14.805 14.828 1 97 29 ASP B N 1
ATOM 1616 C CA . ASP B 1 29 ? 13.727 13.914 13.688 1 97 29 ASP B CA 1
ATOM 1617 C C . ASP B 1 29 ? 12.414 13.664 12.961 1 97 29 ASP B C 1
ATOM 1619 O O . ASP B 1 29 ? 12.383 13.555 11.734 1 97 29 ASP B O 1
ATOM 1623 N N . TYR B 1 30 ? 11.328 13.602 13.742 1 97.31 30 TYR B N 1
ATOM 1624 C CA . TYR B 1 30 ? 10.008 13.398 13.172 1 97.31 30 TYR B CA 1
ATOM 1625 C C . TYR B 1 30 ? 9.617 14.555 12.258 1 97.31 30 TYR B C 1
ATOM 1627 O O . TYR B 1 30 ? 8.945 14.352 11.242 1 97.31 30 TYR B O 1
ATOM 1635 N N . THR B 1 31 ? 10.102 15.766 12.555 1 95.81 31 THR B N 1
ATOM 1636 C CA . THR B 1 31 ? 9.703 16.953 11.812 1 95.81 31 THR B CA 1
ATOM 1637 C C . THR B 1 31 ? 10.852 17.453 10.93 1 95.81 31 THR B C 1
ATOM 1639 O O . THR B 1 31 ? 10.711 18.469 10.234 1 95.81 31 THR B O 1
ATOM 1642 N N . ARG B 1 32 ? 11.953 16.766 10.906 1 94.12 32 ARG B N 1
ATOM 1643 C CA . ARG B 1 32 ? 13.148 17.188 10.188 1 94.12 32 ARG B CA 1
ATOM 1644 C C . ARG B 1 32 ? 12.984 16.984 8.688 1 94.12 32 ARG B C 1
ATOM 1646 O O . ARG B 1 32 ? 12.625 15.891 8.242 1 94.12 32 ARG B O 1
ATOM 1653 N N . GLU B 1 33 ? 13.242 18.047 7.996 1 92.5 33 GLU B N 1
ATOM 1654 C CA . GLU B 1 33 ? 13.234 17.906 6.539 1 92.5 33 GLU B CA 1
ATOM 1655 C C . GLU B 1 33 ? 14.469 17.172 6.047 1 92.5 33 GLU B C 1
ATOM 1657 O O . GLU B 1 33 ? 15.594 17.469 6.469 1 92.5 33 GLU B O 1
ATOM 1662 N N . LEU B 1 34 ? 14.234 16.141 5.293 1 87.94 34 LEU B N 1
ATOM 1663 C CA . LEU B 1 34 ? 15.328 15.383 4.703 1 87.94 34 LEU B CA 1
ATOM 1664 C C . LEU B 1 34 ? 15.445 15.656 3.209 1 87.94 34 LEU B C 1
ATOM 1666 O O . LEU B 1 34 ? 14.43 15.742 2.51 1 87.94 34 LEU B O 1
ATOM 1670 N N . ASN B 1 35 ? 16.578 15.898 2.777 1 76.88 35 ASN B N 1
ATOM 1671 C CA . ASN B 1 35 ? 16.844 16.141 1.359 1 76.88 35 ASN B CA 1
ATOM 1672 C C . ASN B 1 35 ? 16.766 14.836 0.556 1 76.88 35 ASN B C 1
ATOM 1674 O O . ASN B 1 35 ? 17.109 13.766 1.063 1 76.88 35 ASN B O 1
ATOM 1678 N N . GLY B 1 36 ? 16.312 14.922 -0.575 1 68.31 36 GLY B N 1
ATOM 1679 C CA . GLY B 1 36 ? 16.328 13.781 -1.47 1 68.31 36 GLY B CA 1
ATOM 1680 C C . GLY B 1 36 ? 15.016 13.008 -1.482 1 68.31 36 GLY B C 1
ATOM 1681 O O . GLY B 1 36 ? 14.836 12.086 -2.277 1 68.31 36 GLY B O 1
ATOM 1682 N N . PHE B 1 37 ? 14.289 13.492 -0.431 1 69.12 37 PHE B N 1
ATOM 1683 C CA . PHE B 1 37 ? 12.969 12.883 -0.439 1 69.12 37 PHE B CA 1
ATOM 1684 C C . PHE B 1 37 ? 11.914 13.875 -0.907 1 69.12 37 PHE B C 1
ATOM 1686 O O . PHE B 1 37 ? 12.102 15.086 -0.774 1 69.12 37 PHE B O 1
ATOM 1693 N N . GLY B 1 38 ? 11.312 13.828 -1.892 1 63.88 38 GLY B N 1
ATOM 1694 C CA . GLY B 1 38 ? 10.281 14.672 -2.479 1 63.88 38 GLY B CA 1
ATOM 1695 C C . GLY B 1 38 ? 9.227 15.102 -1.481 1 63.88 38 GLY B C 1
ATOM 1696 O O . GLY B 1 38 ? 8.367 15.93 -1.797 1 63.88 38 GLY B O 1
ATOM 1697 N N . TRP B 1 39 ? 9.398 14.742 -0.17 1 72.81 39 TRP B N 1
ATOM 1698 C CA . TRP B 1 39 ? 8.227 14.977 0.662 1 72.81 39 TRP B CA 1
ATOM 1699 C C . TRP B 1 39 ? 8.594 15.734 1.93 1 72.81 39 TRP B C 1
ATOM 1701 O O . TRP B 1 39 ? 7.75 15.969 2.795 1 72.81 39 TRP B O 1
ATOM 1711 N N . GLY B 1 40 ? 9.852 16.094 2.045 1 87.38 40 GLY B N 1
ATOM 1712 C CA . GLY B 1 40 ? 10.258 16.906 3.189 1 87.38 40 GLY B CA 1
ATOM 1713 C C . GLY B 1 40 ? 10.57 16.062 4.418 1 87.38 40 GLY B C 1
ATOM 1714 O O . GLY B 1 40 ? 11.672 15.531 4.555 1 87.38 40 GLY B O 1
ATOM 1715 N N . SER B 1 41 ? 9.5 15.836 5.359 1 94.81 41 SER B N 1
ATOM 1716 C CA . SER B 1 41 ? 9.711 15.148 6.629 1 94.81 41 SER B CA 1
ATOM 1717 C C . SER B 1 41 ? 8.727 13.992 6.805 1 94.81 41 SER B C 1
ATOM 1719 O O . SER B 1 41 ? 7.754 13.883 6.059 1 94.81 41 SER B O 1
ATOM 1721 N N . ILE B 1 42 ? 9.047 13.172 7.781 1 96.69 42 ILE B N 1
ATOM 1722 C CA . ILE B 1 42 ? 8.133 12.094 8.125 1 96.69 42 ILE B CA 1
ATOM 1723 C C . ILE B 1 42 ? 6.77 12.68 8.5 1 96.69 42 ILE B C 1
ATOM 1725 O O . ILE B 1 42 ? 5.73 12.203 8.023 1 96.69 42 ILE B O 1
ATOM 1729 N N . ARG B 1 43 ? 6.773 13.742 9.297 1 97.44 43 ARG B N 1
ATOM 1730 C CA . ARG B 1 43 ? 5.539 14.406 9.688 1 97.44 43 ARG B CA 1
ATOM 1731 C C . ARG B 1 43 ? 4.781 14.93 8.469 1 97.44 43 ARG B C 1
ATOM 1733 O O . ARG B 1 43 ? 3.568 14.742 8.359 1 97.44 43 ARG B O 1
ATOM 1740 N N . THR B 1 44 ? 5.457 15.539 7.586 1 96.25 44 THR B N 1
ATOM 1741 C CA . THR B 1 44 ? 4.812 16.094 6.406 1 96.25 44 THR B CA 1
ATOM 1742 C C . THR B 1 44 ? 4.191 14.992 5.555 1 96.25 44 THR B C 1
ATOM 1744 O O . THR B 1 44 ? 3.098 15.164 5.008 1 96.25 44 THR B O 1
ATOM 1747 N N . LEU B 1 45 ? 4.844 13.93 5.48 1 96 45 LEU B N 1
ATOM 1748 C CA . LEU B 1 45 ? 4.324 12.797 4.727 1 96 45 LEU B CA 1
ATOM 1749 C C . LEU B 1 45 ? 3.072 12.227 5.395 1 96 45 LEU B C 1
ATOM 1751 O O . LEU B 1 45 ? 2.1 11.891 4.715 1 96 45 LEU B O 1
ATOM 1755 N N . HIS B 1 46 ? 3.092 12.078 6.723 1 97.69 46 HIS B N 1
ATOM 1756 C CA . HIS B 1 46 ? 1.91 11.641 7.453 1 97.69 46 HIS B CA 1
ATOM 1757 C C . HIS B 1 46 ? 0.726 12.57 7.195 1 97.69 46 HIS B C 1
ATOM 1759 O O . HIS B 1 46 ? -0.397 12.102 6.984 1 97.69 46 HIS B O 1
ATOM 1765 N N . VAL B 1 47 ? 0.993 13.812 7.227 1 97.12 47 VAL B N 1
ATOM 1766 C CA . VAL B 1 47 ? -0.06 14.797 6.98 1 97.12 47 VAL B CA 1
ATOM 1767 C C . VAL B 1 47 ? -0.6 14.625 5.562 1 97.12 47 VAL B C 1
ATOM 1769 O O . VAL B 1 47 ? -1.811 14.703 5.336 1 97.12 47 VAL B O 1
ATOM 1772 N N . HIS B 1 48 ? 0.311 14.445 4.641 1 96.44 48 HIS B N 1
ATOM 1773 C CA . HIS B 1 48 ? -0.078 14.234 3.252 1 96.44 48 HIS B CA 1
ATOM 1774 C C . HIS B 1 48 ? -1.016 13.039 3.121 1 96.44 48 HIS B C 1
ATOM 1776 O O . HIS B 1 48 ? -2.008 13.094 2.391 1 96.44 48 HIS B O 1
ATOM 1782 N N . VAL B 1 49 ? -0.717 11.977 3.791 1 97.5 49 VAL B N 1
ATOM 1783 C CA . VAL B 1 49 ? -1.548 10.781 3.766 1 97.5 49 VAL B CA 1
ATOM 1784 C C . VAL B 1 49 ? -2.928 11.094 4.336 1 97.5 49 VAL B C 1
ATOM 1786 O O . VAL B 1 49 ? -3.949 10.742 3.744 1 97.5 49 VAL B O 1
ATOM 1789 N N . ALA B 1 50 ? -2.959 11.734 5.512 1 97.31 50 ALA B N 1
ATOM 1790 C CA . ALA B 1 50 ? -4.23 12.102 6.129 1 97.31 50 ALA B CA 1
ATOM 1791 C C . ALA B 1 50 ? -5.051 12.992 5.203 1 97.31 50 ALA B C 1
ATOM 1793 O O . ALA B 1 50 ? -6.266 12.812 5.07 1 97.31 50 ALA B O 1
ATOM 1794 N N . ASP B 1 51 ? -4.375 13.898 4.594 1 96 51 ASP B N 1
ATOM 1795 C CA . ASP B 1 51 ? -5.047 14.82 3.688 1 96 51 ASP B CA 1
ATOM 1796 C C . ASP B 1 51 ? -5.609 14.078 2.473 1 96 51 ASP B C 1
ATOM 1798 O O . ASP B 1 51 ? -6.648 14.469 1.933 1 96 51 ASP B O 1
ATOM 1802 N N . CYS B 1 52 ? -4.922 13.102 1.997 1 96.69 52 CYS B N 1
ATOM 1803 C CA . CYS B 1 52 ? -5.414 12.312 0.875 1 96.69 52 CYS B CA 1
ATOM 1804 C C . CYS B 1 52 ? -6.766 11.688 1.197 1 96.69 52 CYS B C 1
ATOM 1806 O O . CYS B 1 52 ? -7.676 11.703 0.367 1 96.69 52 CYS B O 1
ATOM 1808 N N . TYR B 1 53 ? -6.914 11.125 2.412 1 97.69 53 TYR B N 1
ATOM 1809 C CA . TYR B 1 53 ? -8.211 10.594 2.83 1 97.69 53 TYR B CA 1
ATOM 1810 C C . TYR B 1 53 ? -9.273 11.688 2.791 1 97.69 53 TYR B C 1
ATOM 1812 O O . TYR B 1 53 ? -10.375 11.461 2.287 1 97.69 53 TYR B O 1
ATOM 1820 N N . GLN B 1 54 ? -8.922 12.867 3.322 1 96.44 54 GLN B N 1
ATOM 1821 C CA . GLN B 1 54 ? -9.875 13.969 3.391 1 96.44 54 GLN B CA 1
ATOM 1822 C C . GLN B 1 54 ? -10.273 14.438 1.994 1 96.44 54 GLN B C 1
ATOM 1824 O O . GLN B 1 54 ? -11.461 14.641 1.72 1 96.44 54 GLN B O 1
ATOM 1829 N N . ALA B 1 55 ? -9.328 14.594 1.146 1 95.75 55 ALA B N 1
ATOM 1830 C CA . ALA B 1 55 ? -9.578 15.102 -0.201 1 95.75 55 ALA B CA 1
ATOM 1831 C C . ALA B 1 55 ? -10.508 14.164 -0.977 1 95.75 55 ALA B C 1
ATOM 1833 O O . ALA B 1 55 ? -11.453 14.625 -1.624 1 95.75 55 ALA B O 1
ATOM 1834 N N . TRP B 1 56 ? -10.281 12.883 -0.874 1 97 56 TRP B N 1
ATOM 1835 C CA . TRP B 1 56 ? -11 11.945 -1.737 1 97 56 TRP B CA 1
ATOM 1836 C C . TRP B 1 56 ? -12.305 11.492 -1.088 1 97 56 TRP B C 1
ATOM 1838 O O . TRP B 1 56 ? -13.352 11.453 -1.742 1 97 56 TRP B O 1
ATOM 1848 N N . LEU B 1 57 ? -12.281 11.172 0.214 1 97.75 57 LEU B N 1
ATOM 1849 C CA . LEU B 1 57 ? -13.461 10.594 0.835 1 97.75 57 LEU B CA 1
ATOM 1850 C C . LEU B 1 57 ? -14.398 11.68 1.347 1 97.75 57 LEU B C 1
ATOM 1852 O O . LEU B 1 57 ? -15.625 11.578 1.203 1 97.75 57 LEU B O 1
ATOM 1856 N N . ALA B 1 58 ? -13.859 12.711 1.969 1 96.75 58 ALA B N 1
ATOM 1857 C CA . ALA B 1 58 ? -14.703 13.781 2.488 1 96.75 58 ALA B CA 1
ATOM 1858 C C . ALA B 1 58 ? -15.141 14.734 1.372 1 96.75 58 ALA B C 1
ATOM 1860 O O . ALA B 1 58 ? -16.328 14.875 1.097 1 96.75 58 ALA B O 1
ATOM 1861 N N . HIS B 1 59 ? -14.148 15.273 0.65 1 95.75 59 HIS B N 1
ATOM 1862 C CA . HIS B 1 59 ? -14.453 16.328 -0.306 1 95.75 59 HIS B CA 1
ATOM 1863 C C . HIS B 1 59 ? -15.031 15.766 -1.596 1 95.75 59 HIS B C 1
ATOM 1865 O O . HIS B 1 59 ? -16.109 16.172 -2.029 1 95.75 59 HIS B O 1
ATOM 1871 N N . PHE B 1 60 ? -14.375 14.883 -2.229 1 96.69 60 PHE B N 1
ATOM 1872 C CA . PHE B 1 60 ? -14.812 14.352 -3.514 1 96.69 60 PHE B CA 1
ATOM 1873 C C . PHE B 1 60 ? -16.078 13.531 -3.357 1 96.69 60 PHE B C 1
ATOM 1875 O O . PHE B 1 60 ? -17.047 13.727 -4.094 1 96.69 60 PHE B O 1
ATOM 1882 N N . ALA B 1 61 ? -16.156 12.633 -2.391 1 97.5 61 ALA B N 1
ATOM 1883 C CA . ALA B 1 61 ? -17.234 11.641 -2.326 1 97.5 61 ALA B CA 1
ATOM 1884 C C . ALA B 1 61 ? -18.422 12.172 -1.526 1 97.5 61 ALA B C 1
ATOM 1886 O O 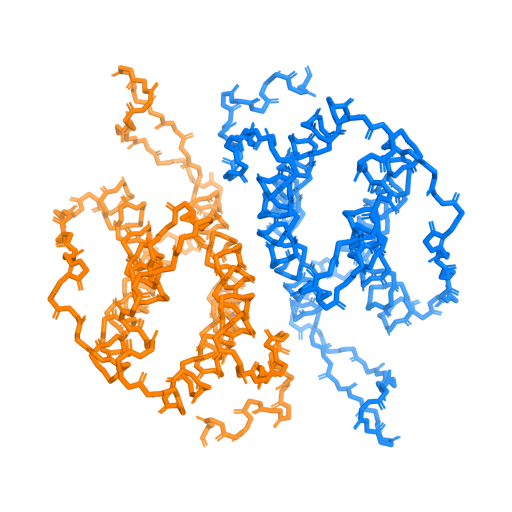. ALA B 1 61 ? -19.547 12.188 -2.018 1 97.5 61 ALA B O 1
ATOM 1887 N N . LEU B 1 62 ? -18.172 12.609 -0.279 1 97.25 62 LEU B N 1
ATOM 1888 C CA . LEU B 1 62 ? -19.25 12.984 0.625 1 97.25 62 LEU B CA 1
ATOM 1889 C C . LEU B 1 62 ? -19.641 14.445 0.429 1 97.25 62 LEU B C 1
ATOM 1891 O O . LEU B 1 62 ? -20.594 14.922 1.051 1 97.25 62 LEU B O 1
ATOM 1895 N N . LYS B 1 63 ? -18.922 15.211 -0.384 1 96.12 63 LYS B N 1
ATOM 1896 C CA . LYS B 1 63 ? -19.203 16.594 -0.749 1 96.12 63 LYS B CA 1
ATOM 1897 C C . LYS B 1 63 ? -19.109 17.516 0.469 1 96.12 63 LYS B C 1
ATOM 1899 O O . LYS B 1 63 ? -19.891 18.469 0.592 1 96.12 63 LYS B O 1
ATOM 1904 N N . LYS B 1 64 ? -18.172 17.125 1.353 1 94.56 64 LYS B N 1
ATOM 1905 C CA . LYS B 1 64 ? -17.906 17.953 2.523 1 94.56 64 LYS B CA 1
ATOM 1906 C C . LYS B 1 64 ? -16.766 18.922 2.258 1 94.56 64 LYS B C 1
ATOM 1908 O O . LYS B 1 64 ? -15.953 18.703 1.363 1 94.56 64 LYS B O 1
ATOM 1913 N N . ASP B 1 65 ? -16.781 20.016 2.967 1 88.12 65 ASP B N 1
ATOM 1914 C CA . ASP B 1 65 ? -15.68 20.953 2.852 1 88.12 65 ASP B CA 1
ATOM 1915 C C . ASP B 1 65 ? -14.367 20.328 3.312 1 88.12 65 ASP B C 1
ATOM 1917 O O . ASP B 1 65 ? -14.352 19.547 4.266 1 88.12 65 ASP B O 1
ATOM 1921 N N . ARG B 1 66 ? -13.422 20.531 2.525 1 75.81 66 ARG B N 1
ATOM 1922 C CA . ARG B 1 66 ? -12.102 20.016 2.881 1 75.81 66 ARG B CA 1
ATOM 1923 C C . ARG B 1 66 ? -11.453 20.875 3.967 1 75.81 66 ARG B C 1
ATOM 1925 O O . ARG B 1 66 ? -11.328 22.094 3.814 1 75.81 66 ARG B O 1
ATOM 1932 N N . ASP B 1 67 ? -11.297 20.297 5.074 1 78 67 ASP B N 1
ATOM 1933 C CA . ASP B 1 67 ? -10.484 20.938 6.105 1 78 67 ASP B CA 1
ATOM 1934 C C . ASP B 1 67 ? -9.031 20.484 6.016 1 78 67 ASP B C 1
ATOM 1936 O O . ASP B 1 67 ? -8.617 19.547 6.707 1 78 67 ASP B O 1
ATOM 1940 N N . ARG B 1 68 ? -8.281 21.094 5.164 1 83.44 68 ARG B N 1
ATOM 1941 C CA . ARG B 1 68 ? -6.898 20.688 4.949 1 83.44 68 ARG B CA 1
ATOM 1942 C C . ARG B 1 68 ? -6.039 20.984 6.172 1 83.44 68 ARG B C 1
ATOM 1944 O O . ARG B 1 68 ? -6.047 22.125 6.672 1 83.44 68 ARG B O 1
ATOM 1951 N N . VAL B 1 69 ? -5.445 19.938 6.562 1 88 69 VAL B N 1
ATOM 1952 C CA . VAL B 1 69 ? -4.512 20.109 7.672 1 88 69 VAL B CA 1
ATOM 1953 C C . VAL B 1 69 ? -3.154 20.562 7.141 1 88 69 VAL B C 1
ATOM 1955 O O . VAL B 1 69 ? -2.609 19.969 6.215 1 88 69 VAL B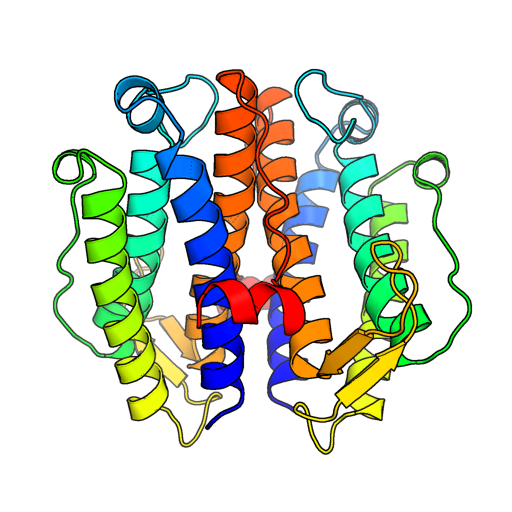 O 1
ATOM 1958 N N . LYS B 1 70 ? -2.641 21.656 7.684 1 91.06 70 LYS B N 1
ATOM 1959 C CA . LYS B 1 70 ? -1.289 22.109 7.355 1 91.06 70 LYS B CA 1
ATOM 1960 C C . LYS B 1 70 ? -0.245 21.328 8.156 1 91.06 70 LYS B C 1
ATOM 1962 O O . LYS B 1 70 ? -0.372 21.188 9.375 1 91.06 70 LYS B O 1
ATOM 1967 N N . PRO B 1 71 ? 0.745 20.859 7.457 1 92.5 71 PRO B N 1
ATOM 1968 C CA . PRO B 1 71 ? 1.757 20.078 8.172 1 92.5 71 PRO B CA 1
ATOM 1969 C C . PRO B 1 71 ? 2.309 20.797 9.398 1 92.5 71 PRO B C 1
ATOM 1971 O O . PRO B 1 71 ? 2.545 20.172 10.438 1 92.5 71 PRO B O 1
ATOM 1974 N N . GLU B 1 72 ? 2.41 22.109 9.328 1 91.19 72 GLU B N 1
ATOM 1975 C CA . GLU B 1 72 ? 3.027 22.891 10.391 1 91.19 72 GLU B CA 1
ATOM 1976 C C . GLU B 1 72 ? 2.172 22.891 11.656 1 91.19 72 GLU B C 1
ATOM 1978 O O . GLU B 1 72 ? 2.645 23.25 12.734 1 91.19 72 GLU B O 1
ATOM 1983 N N . THR B 1 73 ? 0.958 22.484 11.516 1 93.38 73 THR B N 1
ATOM 1984 C CA . THR B 1 73 ? 0.062 22.469 12.664 1 93.38 73 THR B CA 1
ATOM 1985 C C . THR B 1 73 ? 0.224 21.188 13.469 1 93.38 73 THR B C 1
ATOM 1987 O O . THR B 1 73 ? -0.271 21.078 14.594 1 93.38 73 THR B O 1
ATOM 1990 N N . ILE B 1 74 ? 0.858 20.203 12.938 1 96.62 74 ILE B N 1
ATOM 1991 C CA . ILE B 1 74 ? 1.136 18.953 13.625 1 96.62 74 ILE B CA 1
ATOM 1992 C C . ILE B 1 74 ? 2.59 18.922 14.094 1 96.62 74 ILE B C 1
ATOM 1994 O O . ILE B 1 74 ? 3.512 18.922 13.281 1 96.62 74 ILE B O 1
ATOM 1998 N N . GLN B 1 75 ? 2.76 18.844 15.375 1 95 75 GLN B N 1
ATOM 1999 C CA . GLN B 1 75 ? 4.109 19.062 15.883 1 95 75 GLN B CA 1
ATOM 2000 C C . GLN B 1 75 ? 4.719 17.75 16.391 1 95 75 GLN B C 1
ATOM 2002 O O . GLN B 1 75 ? 5.93 17.672 16.609 1 95 75 GLN B O 1
ATOM 2007 N N . ASN B 1 76 ? 3.896 16.812 16.656 1 96.88 76 ASN B N 1
ATOM 2008 C CA . ASN B 1 76 ? 4.379 15.547 17.203 1 96.88 76 ASN B CA 1
ATOM 2009 C C . ASN B 1 76 ? 3.457 14.383 16.844 1 96.88 76 ASN B C 1
ATOM 2011 O O . ASN B 1 76 ? 2.408 14.586 16.219 1 96.88 76 ASN B O 1
ATOM 2015 N N . VAL B 1 77 ? 3.84 13.18 17.234 1 98.12 77 VAL B N 1
ATOM 2016 C CA . VAL B 1 77 ? 3.143 11.961 16.828 1 98.12 77 VAL B CA 1
ATOM 2017 C C . VAL B 1 77 ? 1.789 11.883 17.531 1 98.12 77 VAL B C 1
ATOM 2019 O O . VAL B 1 77 ? 0.813 11.391 16.953 1 98.12 77 VAL B O 1
ATOM 2022 N N . ALA B 1 78 ? 1.72 12.359 18.766 1 97.62 78 ALA B N 1
ATOM 2023 C CA . ALA B 1 78 ? 0.451 12.359 19.5 1 97.62 78 ALA B CA 1
ATOM 2024 C C . ALA B 1 78 ? -0.613 13.148 18.734 1 97.62 78 ALA B C 1
ATOM 2026 O O . ALA B 1 78 ? -1.753 12.703 18.609 1 97.62 78 ALA B O 1
ATOM 2027 N N . GLU B 1 79 ? -0.255 14.266 18.25 1 97.69 79 GLU B N 1
ATOM 2028 C CA . GLU B 1 79 ? -1.173 15.086 17.469 1 97.69 79 GLU B CA 1
ATOM 2029 C C . GLU B 1 79 ? -1.524 14.398 16.141 1 97.69 79 GLU B C 1
ATOM 2031 O O . GLU B 1 79 ? -2.654 14.516 15.664 1 97.69 79 GLU B O 1
ATOM 2036 N N . MET B 1 80 ? -0.556 13.758 15.586 1 98.19 80 MET B N 1
ATOM 2037 C CA . MET B 1 80 ? -0.801 13.008 14.359 1 98.19 80 MET B CA 1
ATOM 2038 C C . MET B 1 80 ? -1.814 11.891 14.594 1 98.19 80 MET B C 1
ATOM 2040 O O . MET B 1 80 ? -2.686 11.656 13.758 1 98.19 80 MET B O 1
ATOM 2044 N N . ARG B 1 81 ? -1.694 11.227 15.727 1 97.69 81 ARG B N 1
ATOM 2045 C CA . ARG B 1 81 ? -2.648 10.188 16.094 1 97.69 81 ARG B CA 1
ATOM 2046 C C . ARG B 1 81 ? -4.066 10.742 16.156 1 97.69 81 ARG B C 1
ATOM 2048 O O . ARG B 1 81 ? -5.016 10.086 15.734 1 97.69 81 ARG B O 1
ATOM 2055 N N . GLU B 1 82 ? -4.176 11.867 16.688 1 97.25 82 GLU B N 1
ATOM 2056 C CA . GLU B 1 82 ? -5.484 12.516 16.75 1 97.25 82 GLU B CA 1
ATOM 2057 C C . GLU B 1 82 ? -6.023 12.805 15.352 1 97.25 82 GLU B C 1
ATOM 2059 O O . GLU B 1 82 ? -7.215 12.625 15.094 1 97.25 82 GLU B O 1
ATOM 2064 N N . GLN B 1 83 ? -5.156 13.305 14.531 1 96.94 83 GLN B N 1
ATOM 2065 C CA . GLN B 1 83 ? -5.555 13.57 13.156 1 96.94 83 GLN B CA 1
ATOM 2066 C C . GLN B 1 83 ? -6.055 12.305 12.469 1 96.94 83 GLN B C 1
ATOM 2068 O O . GLN B 1 83 ? -7.059 12.328 11.758 1 96.94 83 GLN B O 1
ATOM 2073 N N . PHE B 1 84 ? -5.414 11.156 12.688 1 98.12 84 PHE B N 1
ATOM 2074 C CA . PHE B 1 84 ? -5.809 9.914 12.031 1 98.12 84 PHE B CA 1
ATOM 2075 C C . PHE B 1 84 ? -7.055 9.328 12.688 1 98.12 84 PHE B C 1
ATOM 2077 O O . PHE B 1 84 ? -7.785 8.562 12.062 1 98.12 84 PHE B O 1
ATOM 2084 N N . SER B 1 85 ? -7.316 9.68 13.969 1 97.62 85 SER B N 1
ATOM 2085 C CA . SER B 1 85 ? -8.602 9.312 14.562 1 97.62 85 SER B CA 1
ATOM 2086 C C . SER B 1 85 ? -9.758 9.953 13.812 1 97.62 85 SER B C 1
ATOM 2088 O O . SER B 1 85 ? -10.805 9.328 13.625 1 97.62 85 SER B O 1
ATOM 2090 N N . LEU B 1 86 ? -9.547 11.195 13.398 1 96.44 86 LEU B N 1
ATOM 2091 C CA . LEU B 1 86 ? -10.555 11.875 12.586 1 96.44 86 LEU B CA 1
ATOM 2092 C C . LEU B 1 86 ? -10.68 11.211 11.219 1 96.44 86 LEU B C 1
ATOM 2094 O O . LEU B 1 86 ? -11.789 11.07 10.695 1 96.44 86 LEU B O 1
ATOM 2098 N N . VAL B 1 87 ? -9.578 10.812 10.664 1 97.62 87 VAL B N 1
ATOM 2099 C CA . VAL B 1 87 ? -9.578 10.109 9.391 1 97.62 87 VAL B CA 1
ATOM 2100 C C . VAL B 1 87 ? -10.367 8.805 9.516 1 97.62 87 VAL B C 1
ATOM 2102 O O . VAL B 1 87 ? -11.156 8.453 8.633 1 97.62 87 VAL B O 1
ATOM 2105 N N . ASP B 1 88 ? -10.133 8.109 10.625 1 98.5 88 ASP B N 1
ATOM 2106 C CA . ASP B 1 88 ? -10.828 6.844 10.844 1 98.5 88 ASP B CA 1
ATOM 2107 C C . ASP B 1 88 ? -12.336 7.047 10.891 1 98.5 88 ASP B C 1
ATOM 2109 O O . ASP B 1 88 ? -13.094 6.258 10.32 1 98.5 88 ASP B O 1
ATOM 2113 N N . GLN B 1 89 ? -12.75 8.062 11.562 1 98.06 89 GLN B N 1
ATOM 2114 C CA . GLN B 1 89 ? -14.172 8.391 11.602 1 98.06 89 GLN B CA 1
ATOM 2115 C C . GLN B 1 89 ? -14.703 8.703 10.203 1 98.06 89 GLN B C 1
ATOM 2117 O O . GLN B 1 89 ? -15.805 8.289 9.852 1 98.06 89 GLN B O 1
ATOM 2122 N N . LEU B 1 90 ? -13.953 9.453 9.469 1 97.5 90 LEU B N 1
ATOM 2123 C CA . LEU B 1 90 ? -14.312 9.805 8.094 1 97.5 90 LEU B CA 1
ATOM 2124 C C . LEU B 1 90 ? -14.477 8.555 7.238 1 97.5 90 LEU B C 1
ATOM 2126 O O . LEU B 1 90 ? -15.445 8.43 6.488 1 97.5 90 LEU B O 1
ATOM 2130 N N . VAL B 1 91 ? -13.508 7.633 7.324 1 98.69 91 VAL B N 1
ATOM 2131 C CA . VAL B 1 91 ? -13.555 6.41 6.531 1 98.69 91 VAL B CA 1
ATOM 2132 C C . VAL B 1 91 ? -14.797 5.598 6.91 1 98.69 91 VAL B C 1
ATOM 2134 O O . VAL B 1 91 ? -15.477 5.055 6.039 1 98.69 91 VAL B O 1
ATOM 2137 N N . ASP B 1 92 ? -15.062 5.531 8.211 1 98.31 92 ASP B N 1
ATOM 2138 C CA . ASP B 1 92 ? -16.25 4.828 8.664 1 98.31 92 ASP B CA 1
ATOM 2139 C C . ASP B 1 92 ? -17.516 5.457 8.078 1 98.31 92 ASP B C 1
ATOM 2141 O O . ASP B 1 92 ? -18.406 4.75 7.598 1 98.31 92 ASP B O 1
ATOM 2145 N N . GLU B 1 93 ? -17.609 6.754 8.148 1 98.12 93 GLU B N 1
ATOM 2146 C CA . GLU B 1 93 ? -18.75 7.461 7.586 1 98.12 93 GLU B CA 1
ATOM 2147 C C . GLU B 1 93 ? -18.891 7.191 6.09 1 98.12 93 GLU B C 1
ATOM 2149 O O . GLU B 1 93 ? -19.984 6.926 5.598 1 98.12 93 GLU B O 1
ATOM 2154 N N . PHE B 1 94 ? -17.812 7.309 5.367 1 98.62 94 PHE B N 1
ATOM 2155 C CA . PHE B 1 94 ? -17.781 7.059 3.932 1 98.62 94 PHE B CA 1
ATOM 2156 C C . PHE B 1 94 ? -18.297 5.66 3.611 1 98.62 94 PHE B C 1
ATOM 2158 O O . PHE B 1 94 ? -19.172 5.492 2.764 1 98.62 94 PHE B O 1
ATOM 2165 N N . LEU B 1 95 ? -17.766 4.605 4.312 1 98.5 95 LEU B N 1
ATOM 2166 C CA . LEU B 1 95 ? -18.109 3.219 4.039 1 98.5 95 LEU B CA 1
ATOM 2167 C C . LEU B 1 95 ? -19.562 2.934 4.441 1 98.5 95 LEU B C 1
ATOM 2169 O O . LEU B 1 95 ? -20.234 2.129 3.801 1 98.5 95 LEU B O 1
ATOM 2173 N N . ASP B 1 96 ? -20.031 3.604 5.512 1 97.94 96 ASP B N 1
ATOM 2174 C CA . ASP B 1 96 ? -21.422 3.459 5.914 1 97.94 96 ASP B CA 1
ATOM 2175 C C . ASP B 1 96 ? -22.359 4.074 4.875 1 97.94 96 ASP B C 1
ATOM 2177 O O . ASP B 1 96 ? -23.422 3.521 4.582 1 97.94 96 ASP B O 1
ATOM 2181 N N . SER B 1 97 ? -21.984 5.191 4.344 1 97.69 97 SER B N 1
ATOM 2182 C CA . SER B 1 97 ? -22.797 5.91 3.379 1 97.69 97 SER B CA 1
ATOM 2183 C C . SER B 1 97 ? -22.953 5.121 2.082 1 97.69 97 SER B C 1
ATOM 2185 O O . SER B 1 97 ? -23.984 5.195 1.419 1 97.69 97 SER B O 1
ATOM 2187 N N . TYR B 1 98 ? -21.938 4.391 1.736 1 97.38 98 TYR B N 1
ATOM 2188 C CA . TYR B 1 98 ? -21.938 3.715 0.443 1 97.38 98 TYR B CA 1
ATOM 2189 C C . TYR B 1 98 ? -21.891 2.203 0.619 1 97.38 98 TYR B C 1
ATOM 2191 O O . TYR B 1 98 ? -21.328 1.49 -0.215 1 97.38 98 TYR B O 1
ATOM 2199 N N . HIS B 1 99 ? -22.375 1.662 1.69 1 93.94 99 HIS B N 1
ATOM 2200 C CA . HIS B 1 99 ? -22.25 0.265 2.088 1 93.94 99 HIS B CA 1
ATOM 2201 C C . HIS B 1 99 ? -23.031 -0.649 1.15 1 93.94 99 HIS B C 1
ATOM 2203 O O . HIS B 1 99 ? -22.781 -1.854 1.097 1 93.94 99 HIS B O 1
ATOM 2209 N N . LYS B 1 100 ? -23.969 -0.167 0.359 1 93.75 100 LYS B N 1
ATOM 2210 C CA . LYS B 1 100 ? -24.891 -0.988 -0.429 1 93.75 100 LYS B CA 1
ATOM 2211 C C . LYS B 1 100 ? -24.219 -1.482 -1.708 1 93.75 100 LYS B C 1
ATOM 2213 O O . LYS B 1 100 ? -24.5 -2.592 -2.172 1 93.75 100 LYS B O 1
ATOM 2218 N N . ASP B 1 101 ? -23.391 -0.619 -2.303 1 95.88 101 ASP B N 1
ATOM 2219 C CA . ASP B 1 101 ? -22.766 -0.945 -3.586 1 95.88 101 ASP B CA 1
ATOM 2220 C C . ASP B 1 101 ? -21.422 -0.238 -3.746 1 95.88 101 ASP B C 1
ATOM 2222 O O . ASP B 1 101 ? -21.375 0.958 -4.039 1 95.88 101 ASP B O 1
ATOM 2226 N N . PHE B 1 102 ? -20.359 -0.991 -3.732 1 96.69 102 PHE B N 1
ATOM 2227 C CA . PHE B 1 102 ? -19.031 -0.402 -3.807 1 96.69 102 PHE B CA 1
ATOM 2228 C C . PHE B 1 102 ? -18.656 -0.076 -5.25 1 96.69 102 PHE B C 1
ATOM 2230 O O . PHE B 1 102 ? -17.656 0.594 -5.504 1 96.69 102 PHE B O 1
ATOM 2237 N N . SER B 1 103 ? -19.438 -0.562 -6.172 1 96.5 103 SER B N 1
ATOM 2238 C CA . SER B 1 103 ? -19.203 -0.228 -7.574 1 96.5 103 SER B CA 1
ATOM 2239 C C . SER B 1 103 ? -19.891 1.083 -7.949 1 96.5 103 SER B C 1
ATOM 2241 O O . SER B 1 103 ? -19.703 1.594 -9.055 1 96.5 103 SER B O 1
ATOM 2243 N N . GLN B 1 104 ? -20.672 1.622 -7.02 1 97.56 104 GLN B N 1
ATOM 2244 C CA . GLN B 1 104 ? -21.344 2.889 -7.266 1 97.56 104 GLN B CA 1
ATOM 2245 C C . GLN B 1 104 ? -20.359 3.963 -7.723 1 97.56 104 GLN B C 1
ATOM 2247 O O . GLN B 1 104 ? -19.297 4.129 -7.125 1 97.56 104 GLN B O 1
ATOM 2252 N N . GLN B 1 105 ? -20.75 4.695 -8.758 1 97.69 105 GLN B N 1
ATOM 2253 C CA . GLN B 1 105 ? -19.938 5.77 -9.305 1 97.69 105 GLN B CA 1
ATOM 2254 C C . GLN B 1 105 ? -20.281 7.105 -8.648 1 97.69 105 GLN B C 1
ATOM 2256 O O . GLN B 1 105 ? -21.453 7.445 -8.5 1 97.69 105 GLN B O 1
ATOM 2261 N N . ILE B 1 106 ? -19.25 7.793 -8.25 1 97.62 106 ILE B N 1
ATOM 2262 C CA . ILE B 1 106 ? -19.406 9.125 -7.684 1 97.62 106 ILE B CA 1
ATOM 2263 C C . ILE B 1 106 ? -18.734 10.156 -8.602 1 97.62 106 ILE B C 1
ATOM 2265 O O . ILE B 1 106 ? -17.578 9.984 -8.992 1 97.62 106 ILE B O 1
ATOM 2269 N N . THR B 1 107 ? -19.406 11.148 -8.945 1 96.5 107 THR B N 1
ATOM 2270 C CA . THR B 1 107 ? -18.906 12.188 -9.836 1 96.5 107 THR B CA 1
ATOM 2271 C C . THR B 1 107 ? -18.391 13.383 -9.047 1 96.5 107 THR B C 1
ATOM 2273 O O . THR B 1 107 ? -19 13.781 -8.047 1 96.5 107 THR B O 1
ATOM 2276 N N . GLY B 1 108 ? -17.25 13.969 -9.484 1 93.56 108 GLY B N 1
ATOM 2277 C CA . GLY B 1 108 ? -16.703 15.148 -8.836 1 93.56 108 GLY B CA 1
ATOM 2278 C C . GLY B 1 108 ? -15.578 15.789 -9.617 1 93.56 108 GLY B C 1
ATOM 2279 O O . GLY B 1 108 ? -15.156 15.258 -10.648 1 93.56 108 GLY B O 1
ATOM 2280 N N . PHE B 1 109 ? -15.125 16.906 -9.109 1 89.69 109 PHE B N 1
ATOM 2281 C CA . PHE B 1 109 ? -14.047 17.656 -9.75 1 89.69 109 PHE B CA 1
ATOM 2282 C C . PHE B 1 109 ? -12.688 17.172 -9.258 1 89.69 109 PHE B C 1
ATOM 2284 O O . PHE B 1 109 ? -12.531 16.844 -8.078 1 89.69 109 PHE B O 1
ATOM 2291 N N . VAL B 1 110 ? -11.766 17.078 -10.234 1 88.75 110 VAL B N 1
ATOM 2292 C CA . VAL B 1 110 ? -10.391 16.703 -9.906 1 88.75 110 VAL B CA 1
ATOM 2293 C C . VAL B 1 110 ? -9.43 17.75 -10.461 1 88.75 110 VAL B C 1
ATOM 2295 O O . VAL B 1 110 ? -9.742 18.438 -11.438 1 88.75 110 VAL B O 1
ATOM 2298 N N . PRO B 1 111 ? -8.281 17.891 -9.844 1 82.25 111 PRO B N 1
ATOM 2299 C CA . PRO B 1 111 ? -7.375 18.969 -10.203 1 82.25 111 PRO B CA 1
ATOM 2300 C C . PRO B 1 111 ? -6.672 18.75 -11.539 1 82.25 111 PRO B C 1
ATOM 2302 O O . PRO B 1 111 ? -6.113 19.688 -12.117 1 82.25 111 PRO B O 1
ATOM 2305 N N . TRP B 1 112 ? -6.684 17.562 -12.07 1 82.44 112 TRP B N 1
ATOM 2306 C CA . TRP B 1 112 ? -5.832 17.281 -13.219 1 82.44 112 TRP B CA 1
ATOM 2307 C C . TRP B 1 112 ? -6.617 17.406 -14.523 1 82.44 112 TRP B C 1
ATOM 2309 O O . TRP B 1 112 ? -6.07 17.203 -15.609 1 82.44 112 TRP B O 1
ATOM 2319 N N . GLN B 1 113 ? -7.93 17.75 -14.43 1 81.5 113 GLN B N 1
ATOM 2320 C CA . GLN B 1 113 ? -8.711 17.969 -15.641 1 81.5 113 GLN B CA 1
ATOM 2321 C C . GLN B 1 113 ? -9.836 18.969 -15.406 1 81.5 113 GLN B C 1
ATOM 2323 O O . GLN B 1 113 ? -10.242 19.188 -14.266 1 81.5 113 GLN B O 1
ATOM 2328 N N . ALA B 1 114 ? -10.266 19.609 -16.469 1 85 114 ALA B N 1
ATOM 2329 C CA . ALA B 1 114 ? -11.305 20.625 -16.391 1 85 114 ALA B CA 1
ATOM 2330 C C . ALA B 1 114 ? -12.672 20.016 -16.109 1 85 114 ALA B C 1
ATOM 2332 O O . ALA B 1 114 ? -13.477 20.578 -15.375 1 85 114 ALA B O 1
ATOM 2333 N N . GLY B 1 115 ? -12.922 18.781 -16.469 1 85.25 115 GLY B N 1
ATOM 2334 C CA . GLY B 1 115 ? -14.211 18.125 -16.328 1 85.25 115 GLY B CA 1
ATOM 2335 C C . GLY B 1 115 ? -14.281 17.203 -15.117 1 85.25 115 GLY B C 1
ATOM 2336 O O . GLY B 1 115 ? -13.328 17.125 -14.336 1 85.25 115 GLY B O 1
ATOM 2337 N N . GLU B 1 116 ? -15.484 16.875 -14.867 1 90.94 116 GLU B N 1
ATOM 2338 C CA . GLU B 1 116 ? -15.703 15.961 -13.75 1 90.94 116 GLU B CA 1
ATOM 2339 C C . GLU B 1 116 ? -15.125 14.578 -14.047 1 90.94 116 GLU B C 1
ATOM 2341 O O . GLU B 1 116 ? -14.969 14.203 -15.203 1 90.94 116 GLU B O 1
ATOM 2346 N N . GLU B 1 117 ? -14.688 13.977 -13.008 1 93.06 117 GLU B N 1
ATOM 2347 C CA . GLU B 1 117 ? -14.289 12.578 -13.055 1 93.06 117 GLU B CA 1
ATOM 2348 C C . GLU B 1 117 ? -15.32 11.688 -12.367 1 93.06 117 GLU B C 1
ATOM 2350 O O . GLU B 1 117 ? -16.062 12.148 -11.5 1 93.06 117 GLU B O 1
ATOM 2355 N N . ARG B 1 118 ? -15.43 10.523 -12.852 1 95.19 118 ARG B N 1
ATOM 2356 C CA . ARG B 1 118 ? -16.281 9.523 -12.219 1 95.19 118 ARG B CA 1
ATOM 2357 C C . ARG B 1 118 ? -15.453 8.383 -11.641 1 95.19 118 ARG B C 1
ATOM 2359 O O . ARG B 1 118 ? -14.758 7.68 -12.375 1 95.19 118 ARG B O 1
ATOM 2366 N N . LEU B 1 119 ? -15.547 8.266 -10.32 1 97.44 119 LEU B N 1
ATOM 2367 C CA . LEU B 1 119 ? -14.773 7.254 -9.609 1 97.44 119 LEU B CA 1
ATOM 2368 C C . LEU B 1 119 ? -15.672 6.391 -8.734 1 97.44 119 LEU B C 1
ATOM 2370 O O . LEU B 1 119 ? -16.609 6.898 -8.102 1 97.44 119 LEU B O 1
ATOM 2374 N N . SER B 1 120 ? -15.469 5.094 -8.766 1 98.12 120 SER B N 1
ATOM 2375 C CA . SER B 1 120 ? -16.297 4.207 -7.945 1 98.12 120 SER B CA 1
ATOM 2376 C C . SER B 1 120 ? -15.93 4.324 -6.469 1 98.12 120 SER B C 1
ATOM 2378 O O . SER B 1 120 ? -14.812 4.738 -6.129 1 98.12 120 SER B O 1
ATOM 2380 N N . VAL B 1 121 ? -16.812 3.92 -5.605 1 98.44 121 VAL B N 1
ATOM 2381 C CA . VAL B 1 121 ? -16.562 3.834 -4.168 1 98.44 121 VAL B CA 1
ATOM 2382 C C . VAL B 1 121 ? -15.352 2.953 -3.898 1 98.44 121 VAL B C 1
ATOM 2384 O O . VAL B 1 121 ? -14.484 3.311 -3.094 1 98.44 121 VAL B O 1
ATOM 2387 N N . LEU B 1 122 ? -15.25 1.877 -4.641 1 98.56 122 LEU B N 1
ATOM 2388 C CA . LEU B 1 122 ? -14.141 0.95 -4.484 1 98.56 122 LEU B CA 1
ATOM 2389 C C . LEU B 1 122 ? -12.82 1.611 -4.879 1 98.56 122 LEU B C 1
ATOM 2391 O O . LEU B 1 122 ? -11.805 1.432 -4.203 1 98.56 122 LEU B O 1
ATOM 2395 N N . TRP B 1 123 ? -12.812 2.377 -5.941 1 98.5 123 TRP B N 1
ATOM 2396 C CA . TRP B 1 123 ? -11.609 3.088 -6.363 1 98.5 123 TRP B CA 1
ATOM 2397 C C . TRP B 1 123 ? -11.141 4.059 -5.285 1 98.5 123 TRP B C 1
ATOM 2399 O O . TRP B 1 123 ? -9.961 4.078 -4.926 1 98.5 123 TRP B O 1
ATOM 2409 N N . LEU B 1 124 ? -12.07 4.824 -4.773 1 98.62 124 LEU B N 1
ATOM 2410 C CA . LE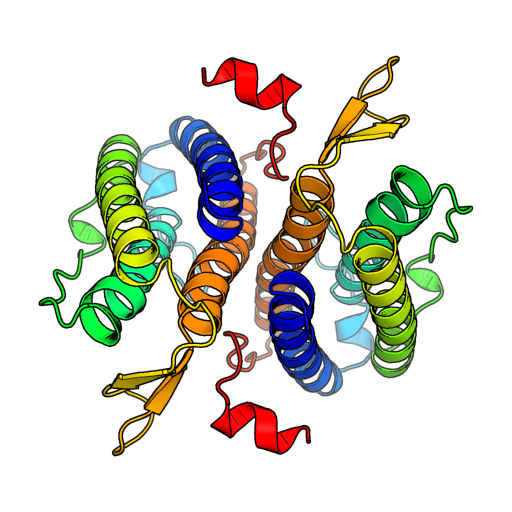U B 1 124 ? -11.75 5.848 -3.781 1 98.62 124 LEU B CA 1
ATOM 2411 C C . LEU B 1 124 ? -11.164 5.219 -2.523 1 98.62 124 LEU B C 1
ATOM 2413 O O . LEU B 1 124 ? -10.148 5.691 -2.006 1 98.62 124 LEU B O 1
ATOM 2417 N N . PHE B 1 125 ? -11.789 4.148 -2.066 1 98.81 125 PHE B N 1
ATOM 2418 C CA . PHE B 1 125 ? -11.297 3.434 -0.894 1 98.81 125 PHE B CA 1
ATOM 2419 C C . PHE B 1 125 ? -9.914 2.846 -1.158 1 98.81 125 PHE B C 1
ATOM 2421 O O . PHE B 1 125 ? -8.984 3.061 -0.38 1 98.81 125 PHE B O 1
ATOM 2428 N N . THR B 1 126 ? -9.773 2.158 -2.279 1 98.81 126 THR B N 1
ATOM 2429 C CA . THR B 1 126 ? -8.531 1.473 -2.621 1 98.81 126 THR B CA 1
ATOM 2430 C C . THR B 1 126 ? -7.387 2.471 -2.783 1 98.81 126 THR B C 1
ATOM 2432 O O . THR B 1 126 ? -6.273 2.232 -2.309 1 98.81 126 THR B O 1
ATOM 2435 N N . HIS B 1 127 ? -7.664 3.602 -3.424 1 98.62 127 HIS B N 1
ATOM 2436 C CA . HIS B 1 127 ? -6.645 4.621 -3.625 1 98.62 127 HIS B CA 1
ATOM 2437 C C . HIS B 1 127 ? -6.098 5.129 -2.293 1 98.62 127 HIS B C 1
ATOM 2439 O O . HIS B 1 127 ? -4.883 5.203 -2.102 1 98.62 127 HIS B O 1
ATOM 2445 N N . THR B 1 128 ? -6.992 5.426 -1.382 1 98.69 128 THR B N 1
ATOM 2446 C CA . THR B 1 128 ? -6.562 6.07 -0.148 1 98.69 128 THR B CA 1
ATOM 2447 C C . THR B 1 128 ? -5.754 5.109 0.716 1 98.69 128 THR B C 1
ATOM 2449 O O . THR B 1 128 ? -4.719 5.48 1.271 1 98.69 128 THR B O 1
ATOM 2452 N N . ILE B 1 129 ? -6.176 3.803 0.775 1 98.81 129 ILE B N 1
ATOM 2453 C CA . ILE B 1 129 ? -5.441 2.887 1.639 1 98.81 129 ILE B CA 1
ATOM 2454 C C . ILE B 1 129 ? -4.109 2.518 0.985 1 98.81 129 ILE B C 1
ATOM 2456 O O . ILE B 1 129 ? -3.092 2.391 1.668 1 98.81 129 ILE B O 1
ATOM 2460 N N . THR B 1 130 ? -4.066 2.377 -0.347 1 98.69 130 THR B N 1
ATOM 2461 C CA . THR B 1 130 ? -2.814 2.027 -1.005 1 98.69 130 THR B CA 1
ATOM 2462 C C . THR B 1 130 ? -1.854 3.213 -1.01 1 98.69 130 THR B C 1
ATOM 2464 O O . THR B 1 130 ? -0.638 3.035 -0.92 1 98.69 130 THR B O 1
ATOM 2467 N N . HIS B 1 131 ? -2.402 4.418 -1.112 1 98.56 131 HIS B N 1
ATOM 2468 C CA . HIS B 1 131 ? -1.596 5.625 -0.973 1 98.56 131 HIS B CA 1
ATOM 2469 C C . HIS B 1 131 ? -0.905 5.676 0.385 1 98.56 131 HIS B C 1
ATOM 2471 O O . HIS B 1 131 ? 0.273 6.023 0.475 1 98.56 131 HIS B O 1
ATOM 2477 N N . GLU B 1 132 ? -1.682 5.328 1.397 1 98.69 132 GLU B N 1
ATOM 2478 C CA . GLU B 1 132 ? -1.112 5.277 2.74 1 98.69 132 GLU B CA 1
ATOM 2479 C C . GLU B 1 132 ? 0.061 4.301 2.805 1 98.69 132 GLU B C 1
ATOM 2481 O O . GLU B 1 132 ? 1.118 4.629 3.35 1 98.69 132 GLU B O 1
ATOM 2486 N N . PHE B 1 133 ? -0.017 3.158 2.232 1 98.62 133 PHE B N 1
ATOM 2487 C CA . PHE B 1 133 ? 1.041 2.158 2.312 1 98.62 133 PHE B CA 1
ATOM 2488 C C . PHE B 1 133 ? 2.223 2.547 1.432 1 98.62 133 PHE B C 1
ATOM 2490 O O . PHE B 1 133 ? 3.373 2.254 1.763 1 98.62 133 PHE B O 1
ATOM 2497 N N . HIS B 1 134 ? 1.937 3.217 0.293 1 97.62 134 HIS B N 1
ATOM 2498 C CA . HIS B 1 134 ? 3.004 3.789 -0.521 1 97.62 134 HIS B CA 1
ATOM 2499 C C . HIS B 1 134 ? 3.883 4.727 0.3 1 97.62 134 HIS B C 1
ATOM 2501 O O . HIS B 1 134 ? 5.102 4.559 0.344 1 97.62 134 HIS B O 1
ATOM 2507 N N . HIS B 1 135 ? 3.266 5.594 0.974 1 96.88 135 HIS B N 1
ATOM 2508 C CA . HIS B 1 135 ? 4.016 6.586 1.737 1 96.88 135 HIS B CA 1
ATOM 2509 C C . HIS B 1 135 ? 4.539 5.996 3.043 1 96.88 135 HIS B C 1
ATOM 2511 O O . HIS B 1 135 ? 5.547 6.457 3.576 1 96.88 135 HIS B O 1
ATOM 2517 N N . LYS B 1 136 ? 3.879 4.918 3.578 1 97.56 136 LYS B N 1
ATOM 2518 C CA . LYS B 1 136 ? 4.453 4.18 4.699 1 97.56 136 LYS B CA 1
ATOM 2519 C C . LYS B 1 136 ? 5.848 3.662 4.359 1 97.56 136 LYS B C 1
ATOM 2521 O O . LYS B 1 136 ? 6.762 3.738 5.18 1 97.56 136 LYS B O 1
ATOM 2526 N N . GLY B 1 137 ? 6.016 3.105 3.135 1 94.81 137 GLY B N 1
ATOM 2527 C CA . GLY B 1 137 ? 7.328 2.664 2.695 1 94.81 137 GLY B CA 1
ATOM 2528 C C . GLY B 1 137 ? 8.359 3.775 2.689 1 94.81 137 GLY B C 1
ATOM 2529 O O . GLY B 1 137 ? 9.516 3.555 3.053 1 94.81 137 GLY B O 1
ATOM 2530 N N . GLN B 1 138 ? 7.926 4.918 2.326 1 93.88 138 GLN B N 1
ATOM 2531 C CA . GLN B 1 138 ? 8.828 6.066 2.287 1 93.88 138 GLN B CA 1
ATOM 2532 C C . GLN B 1 138 ? 9.172 6.543 3.695 1 93.88 138 GLN B C 1
ATOM 2534 O O . GLN B 1 138 ? 10.32 6.902 3.973 1 93.88 138 GLN B O 1
ATOM 2539 N N . ILE B 1 139 ? 8.195 6.496 4.555 1 95.31 139 ILE B N 1
ATOM 2540 C CA . ILE B 1 139 ? 8.398 6.914 5.938 1 95.31 139 ILE B CA 1
ATOM 2541 C C . ILE B 1 139 ? 9.422 6.008 6.605 1 95.31 139 ILE B C 1
ATOM 2543 O O . ILE B 1 139 ? 10.352 6.492 7.27 1 95.31 139 ILE B O 1
ATOM 2547 N N . VAL B 1 140 ? 9.289 4.711 6.426 1 94.44 140 VAL B N 1
ATOM 2548 C CA . VAL B 1 140 ? 10.211 3.758 7.035 1 94.44 140 VAL B CA 1
ATOM 2549 C C . VAL B 1 140 ? 11.617 3.965 6.473 1 94.44 140 VAL B C 1
ATOM 2551 O O . VAL B 1 140 ? 12.602 3.863 7.203 1 94.44 140 VAL B O 1
ATOM 2554 N N . THR B 1 141 ? 11.695 4.254 5.195 1 91.56 141 THR B N 1
ATOM 2555 C CA . THR B 1 141 ? 12.977 4.531 4.559 1 91.56 141 THR B CA 1
ATOM 2556 C C . THR B 1 141 ? 13.617 5.785 5.148 1 91.56 141 THR B C 1
ATOM 2558 O O . THR B 1 141 ? 14.812 5.809 5.43 1 91.56 141 THR B O 1
ATOM 2561 N N . MET B 1 142 ? 12.836 6.816 5.332 1 92.5 142 MET B N 1
ATOM 2562 C CA . MET B 1 142 ? 13.328 8.062 5.922 1 92.5 142 MET B CA 1
ATOM 2563 C C . MET B 1 142 ? 13.844 7.82 7.34 1 92.5 142 MET B C 1
ATOM 2565 O O . MET B 1 142 ? 14.883 8.359 7.723 1 92.5 142 MET B O 1
ATOM 2569 N N . ALA B 1 143 ? 13.102 7.039 8.094 1 94.06 143 ALA B N 1
ATOM 2570 C CA . ALA B 1 143 ? 13.523 6.719 9.453 1 94.06 143 ALA B CA 1
ATOM 2571 C C . ALA B 1 143 ? 14.875 6.016 9.461 1 94.06 143 ALA B C 1
ATOM 2573 O O . ALA B 1 143 ? 15.727 6.309 10.297 1 94.06 143 ALA B O 1
ATOM 2574 N N . ARG B 1 144 ? 15.078 5.137 8.539 1 91.19 144 ARG B N 1
ATOM 2575 C CA . ARG B 1 144 ? 16.359 4.441 8.43 1 91.19 144 ARG B CA 1
ATOM 2576 C C . ARG B 1 144 ? 17.484 5.418 8.125 1 91.19 144 ARG B C 1
ATOM 2578 O O . ARG B 1 144 ? 18.578 5.297 8.672 1 91.19 144 ARG B O 1
ATOM 2585 N N . GLN B 1 145 ? 17.188 6.344 7.27 1 88.5 145 GLN B N 1
ATOM 2586 C CA . GLN B 1 145 ? 18.188 7.344 6.914 1 88.5 145 GLN B CA 1
ATOM 2587 C C . GLN B 1 145 ? 18.547 8.203 8.117 1 88.5 145 GLN B C 1
ATOM 2589 O O . GLN B 1 145 ? 19.672 8.703 8.211 1 88.5 145 GLN B O 1
ATOM 2594 N N . LEU B 1 146 ? 17.672 8.352 8.977 1 92.5 146 LEU B N 1
ATOM 2595 C CA . LEU B 1 146 ? 17.875 9.133 10.188 1 92.5 146 LEU B CA 1
ATOM 2596 C C . LEU B 1 146 ? 18.578 8.297 11.266 1 92.5 146 LEU B C 1
ATOM 2598 O O . LEU B 1 146 ? 18.859 8.797 12.352 1 92.5 146 LEU B O 1
ATOM 2602 N N . GLY B 1 147 ? 18.797 7.02 10.977 1 92.5 147 GLY B N 1
ATOM 2603 C CA . GLY B 1 147 ? 19.594 6.18 11.859 1 92.5 147 GLY B CA 1
ATOM 2604 C C . GLY B 1 147 ? 18.75 5.254 12.719 1 92.5 147 GLY B C 1
ATOM 2605 O O . GLY B 1 147 ? 19.266 4.578 13.609 1 92.5 147 GLY B O 1
ATOM 2606 N N . TYR B 1 148 ? 17.469 5.227 12.445 1 95.06 148 TYR B N 1
ATOM 2607 C CA . TYR B 1 148 ? 16.578 4.371 13.234 1 95.06 148 TYR B CA 1
ATOM 2608 C C . TYR B 1 148 ? 16.375 3.027 12.547 1 95.06 148 TYR B C 1
ATOM 2610 O O . TYR B 1 148 ? 16.578 2.904 11.336 1 95.06 148 TYR B O 1
ATOM 2618 N N . THR B 1 149 ? 16.016 2.002 13.305 1 93.44 149 THR B N 1
ATOM 2619 C CA . THR B 1 149 ? 15.586 0.7 12.797 1 93.44 149 THR B CA 1
ATOM 2620 C C . THR B 1 149 ? 14.078 0.52 12.953 1 93.44 149 THR B C 1
ATOM 2622 O O . THR B 1 149 ? 13.594 0.292 14.062 1 93.44 149 THR B O 1
ATOM 2625 N N . PRO B 1 150 ? 13.43 0.629 11.875 1 93 150 PRO B N 1
ATOM 2626 C CA . PRO B 1 150 ? 11.969 0.511 11.984 1 93 150 PRO B CA 1
ATOM 2627 C C . PRO B 1 150 ? 11.523 -0.879 12.43 1 93 150 PRO B C 1
ATOM 2629 O O . PRO B 1 150 ? 12.234 -1.863 12.195 1 93 150 PRO B O 1
ATOM 2632 N N . VAL B 1 151 ? 10.367 -0.926 13.047 1 90.44 151 VAL B N 1
ATOM 2633 C CA . VAL B 1 151 ? 9.695 -2.191 13.328 1 90.44 151 VAL B CA 1
ATOM 2634 C C . VAL B 1 151 ? 9.141 -2.779 12.039 1 90.44 151 VAL B C 1
ATOM 2636 O O . VAL B 1 151 ? 9.07 -2.094 11.016 1 90.44 151 VAL B O 1
ATOM 2639 N N . ASP B 1 152 ? 8.82 -4.059 12.094 1 90.31 152 ASP B N 1
ATOM 2640 C CA . ASP B 1 152 ? 8.102 -4.66 10.977 1 90.31 152 ASP B CA 1
ATOM 2641 C C . ASP B 1 152 ? 6.703 -4.055 10.828 1 90.31 152 ASP B C 1
ATOM 2643 O O . ASP B 1 152 ? 5.871 -4.172 11.734 1 90.31 152 ASP B O 1
ATOM 2647 N N . THR B 1 153 ? 6.5 -3.416 9.68 1 89.56 153 THR B N 1
ATOM 2648 C CA . THR B 1 153 ? 5.215 -2.752 9.508 1 89.56 153 THR B CA 1
ATOM 2649 C C . THR B 1 153 ? 4.34 -3.52 8.516 1 89.56 153 THR B C 1
ATOM 2651 O O . THR B 1 153 ? 3.463 -2.938 7.871 1 89.56 153 THR B O 1
ATOM 2654 N N . ASP B 1 154 ? 4.625 -4.766 8.328 1 93.12 154 ASP B N 1
ATOM 2655 C CA . ASP B 1 154 ? 3.66 -5.613 7.633 1 93.12 154 ASP B CA 1
ATOM 2656 C C . ASP B 1 154 ? 2.316 -5.625 8.359 1 93.12 154 ASP B C 1
ATOM 2658 O O . ASP B 1 154 ? 2.215 -5.156 9.492 1 93.12 154 ASP B O 1
ATOM 2662 N N . LEU B 1 155 ? 1.247 -6.113 7.617 1 95.38 155 LEU B N 1
ATOM 2663 C CA . LEU B 1 155 ? -0.048 -6.227 8.281 1 95.38 155 LEU B CA 1
ATOM 2664 C C . LEU B 1 155 ? 0.07 -7.031 9.57 1 95.38 155 LEU B C 1
ATOM 2666 O O . LEU B 1 155 ? 0.745 -8.062 9.602 1 95.38 155 LEU B O 1
ATOM 2670 N N . LEU B 1 156 ? -0.544 -6.516 10.57 1 93.5 156 LEU B N 1
ATOM 2671 C CA . LEU B 1 156 ? -0.494 -7.23 11.844 1 93.5 156 LEU B CA 1
ATOM 2672 C C . LEU B 1 156 ? -1.327 -8.508 11.781 1 93.5 156 LEU B C 1
ATOM 2674 O O . LEU B 1 156 ? -2.416 -8.516 11.203 1 93.5 156 LEU B O 1
ATOM 2678 N N . THR B 1 157 ? -0.804 -9.531 12.328 1 92.38 157 THR B N 1
ATOM 2679 C CA . THR B 1 157 ? -1.56 -10.773 12.469 1 92.38 157 THR B CA 1
ATOM 2680 C C . THR B 1 157 ? -2.59 -10.656 13.586 1 92.38 157 THR B C 1
ATOM 2682 O O . THR B 1 157 ? -2.5 -9.758 14.43 1 92.38 157 THR B O 1
ATOM 2685 N N . PRO B 1 158 ? -3.555 -11.562 13.547 1 88.25 158 PRO B N 1
ATOM 2686 C CA . PRO B 1 158 ? -4.531 -11.539 14.641 1 88.25 158 PRO B CA 1
ATOM 2687 C C . PRO B 1 158 ? -3.879 -11.625 16.016 1 88.25 158 PRO B C 1
ATOM 2689 O O . PRO B 1 158 ? -4.309 -10.945 16.953 1 88.25 158 PRO B O 1
ATOM 2692 N N . THR B 1 159 ? -2.812 -12.352 16.125 1 85.69 159 THR B N 1
ATOM 2693 C CA . THR B 1 159 ? -2.094 -12.477 17.391 1 85.69 159 THR B CA 1
ATOM 2694 C C . THR B 1 159 ? -1.445 -11.148 17.766 1 85.69 159 THR B C 1
ATOM 2696 O O . THR B 1 159 ? -1.499 -10.742 18.938 1 85.69 159 THR B O 1
ATOM 2699 N N . ASP B 1 160 ? -0.891 -10.453 16.781 1 88.44 160 ASP B N 1
ATOM 2700 C CA . ASP B 1 160 ? -0.216 -9.188 17.031 1 88.44 160 ASP B CA 1
ATOM 2701 C C . ASP B 1 160 ? -1.224 -8.086 17.344 1 88.44 160 ASP B C 1
ATOM 2703 O O . ASP B 1 160 ? -0.903 -7.121 18.047 1 88.44 160 ASP B O 1
ATOM 2707 N N . MET B 1 161 ? -2.412 -8.242 16.797 1 89.56 161 MET B N 1
ATOM 2708 C CA . MET B 1 161 ? -3.443 -7.227 17 1 89.56 161 MET B CA 1
ATOM 2709 C C . MET B 1 161 ? -3.955 -7.242 18.438 1 89.56 161 MET B C 1
ATOM 2711 O O . MET B 1 161 ? -4.473 -6.238 18.922 1 89.56 161 MET B O 1
ATOM 2715 N N . GLU B 1 162 ? -3.83 -8.414 19.031 1 83.12 162 GLU B N 1
ATOM 2716 C CA . GLU B 1 162 ? -4.289 -8.547 20.406 1 83.12 162 GLU B CA 1
ATOM 2717 C C . GLU B 1 162 ? -3.527 -7.602 21.328 1 83.12 162 GLU B C 1
ATOM 2719 O O . GLU B 1 162 ? -4.043 -7.199 22.375 1 83.12 162 GLU B O 1
ATOM 2724 N N . LYS B 1 163 ? -2.379 -7.203 20.891 1 78.81 163 LYS B N 1
ATOM 2725 C CA . LYS B 1 163 ? -1.564 -6.277 21.672 1 78.81 163 LYS B CA 1
ATOM 2726 C C . LYS B 1 163 ? -2.207 -4.895 21.734 1 78.81 163 LYS B C 1
ATOM 2728 O O . LYS B 1 163 ? -1.868 -4.086 22.594 1 78.81 163 LYS B O 1
ATOM 2733 N N . TYR B 1 164 ? -3.09 -4.633 20.781 1 72.25 164 TYR B N 1
ATOM 2734 C CA . TYR B 1 164 ? -3.676 -3.301 20.672 1 72.25 164 TYR B CA 1
ATOM 2735 C C . TYR B 1 164 ? -5.125 -3.305 21.141 1 72.25 164 TYR B C 1
ATOM 2737 O O . TYR B 1 164 ? -5.805 -2.277 21.094 1 72.25 164 TYR B O 1
ATOM 2745 N N . LEU B 1 165 ? -5.629 -4.559 21.438 1 63.88 165 LEU B N 1
ATOM 2746 C CA . LEU B 1 165 ? -6.977 -4.672 21.984 1 63.88 165 LEU B CA 1
ATOM 2747 C C . LEU B 1 165 ? -6.973 -4.449 23.5 1 63.88 165 LEU B C 1
ATOM 2749 O O . LEU B 1 165 ? -6 -4.785 24.172 1 63.88 165 LEU B O 1
#

Nearest PDB structures (foldseek):
  2qe9-assembly1_B  TM=7.595E-01  e=3.125E-07  Bacillus subtilis
  3di5-assembly1_A  TM=7.648E-01  e=4.182E-04  Bacillus cereus ATCC 10987
  2p1a-assembly1_B  TM=7.122E-01  e=3.528E-04  Bacillus cereus ATCC 10987
  2oqm-assembly2_D  TM=6.078E-01  e=9.450E-03  Shewanella denitrificans
  1pvh-assembly2_D  TM=2.948E-01  e=7.022E-01  Homo sapiens

InterPro domains:
  IPR007837 DNA damage-inducible protein DinB [PF05163] (2-160)
  IPR007837 DNA damage-inducible protein DinB [PTHR37302] (3-157)
  IPR034660 DinB/YfiT-like putative metalloenzymes [G3DSA:1.20.120.450] (1-159)
  IPR034660 DinB/YfiT-like putative metalloenzymes [SSF109854] (1-154)

Organism: NCBI:txid482461

Sequence (330 aa):
MSVLKQQYRLVRYTRENLLSFCEQLATEDYTRELNGFGWGSIRTLHVHVADCYQAWLAHFALKKDRDRVKPETIQNVAEMREQFSLVDQLVDEFLDSYHKDFSQQITGFVPWQAGEERLSVLWLFTHTITHEFHHKGQIVTMARQLGYTPVDTDLLTPTDMEKYLMSVLKQQYRLVRYTRENLLSFCEQLATEDYTRELNGFGWGSIRTLHVHVADCYQAWLAHFALKKDRDRVKPETIQNVAEMREQFSLVDQLVDEFLDSYHKDFSQQITGFVPWQAGEERLSVLWLFTHTITHEFHHKGQIVTMARQLGYTPVDTDLLTPTDMEKYL

Solvent-accessible surface area (backbone atoms only — not comparable to full-atom values): 18411 Å² total; per-residue (Å²): 130,55,71,65,58,55,51,48,51,49,53,51,53,24,49,47,55,48,49,57,51,53,60,72,45,56,59,68,63,39,62,35,70,41,85,90,50,97,56,44,19,51,46,39,44,52,38,52,44,55,39,47,42,39,49,49,48,37,25,42,63,68,65,38,83,69,79,78,71,56,49,86,77,50,76,46,57,72,53,45,51,54,54,48,51,52,49,51,51,49,51,50,51,48,50,64,75,44,63,89,47,46,76,43,74,42,68,32,77,48,93,90,47,97,52,72,44,72,43,29,48,47,52,55,54,51,38,41,56,38,49,41,26,18,49,47,28,38,40,50,50,51,41,40,72,73,70,44,81,71,71,88,66,59,66,61,46,69,75,60,45,52,74,79,102,129,56,70,66,58,55,50,47,51,49,51,51,52,22,48,48,54,47,49,57,51,54,60,72,46,55,59,68,61,41,61,34,70,41,85,90,47,96,54,44,19,52,47,39,43,53,38,50,43,55,40,46,41,38,48,49,48,35,26,41,63,68,66,37,82,67,80,76,72,58,50,86,77,50,76,45,59,70,54,45,51,53,53,48,52,52,47,50,51,49,52,50,50,48,50,63,74,45,64,88,46,47,75,43,72,43,67,33,77,47,92,91,45,94,54,71,43,69,45,28,48,47,53,55,54,52,37,41,56,40,49,41,26,17,50,46,28,40,40,51,49,51,40,38,72,74,70,45,82,73,72,87,68,58,65,62,47,71,75,59,46,52,76,77,101

Radius of gyration: 19.19 Å; Cα contacts (8 Å, |Δi|>4): 411; chains: 2; bounding box: 48×48×45 Å

Secondary structure (DSSP, 8-state):
--HHHHHHHHHHHHHHHHHHHHTTS-HHHHS---TTSTT--HHHHHHHHHHHHIIIIIIIIT-----PPPGGG--SHHHHHHHHHHHHHHHHHHHHHTTT-TT-EEEEE-TTSSSEEEEEHHHHHHHHHHHHHHHHHHHHHHHHHTT--PPP-SPPPHHHHGGG-/--HHHHHHHHHHHHHHHHHHHHTTS-HHHHS---TTSTT--HHHHHHHHHHHHIIIIIIIIT-----PPPGGG--SHHHHHHHHHHHHHHHHHHHHHTTT-TT-EEEEE-TT-SSEEEEEHHHHHHHHHHHHHHHHHHHHHHHHHTT--PPP-SPPPHHHHGGG-